Protein AF-0000000069890504 (afdb_homodimer)

Radius of gyration: 20.83 Å; Cα contacts (8 Å, |Δi|>4): 484; chains: 2; bounding box: 92×50×52 Å

Structure (mmCIF, N/CA/C/O backbone):
data_AF-0000000069890504-model_v1
#
loop_
_entity.id
_entity.type
_entity.pdbx_description
1 polymer 'Lymphocyte antigen 6 complex locus protein G5c'
#
loop_
_atom_site.group_PDB
_atom_site.id
_atom_site.type_symbol
_atom_site.label_atom_id
_atom_site.label_alt_id
_atom_site.label_comp_id
_atom_site.label_asym_id
_atom_site.label_entity_id
_atom_site.label_seq_id
_atom_site.pdbx_PDB_ins_code
_atom_site.Cartn_x
_atom_site.Cartn_y
_atom_site.Cartn_z
_atom_site.occupancy
_atom_site.B_iso_or_equiv
_atom_site.auth_seq_id
_atom_site.auth_comp_id
_atom_site.auth_asym_id
_atom_site.auth_atom_id
_atom_site.pdbx_PDB_model_num
ATOM 1 N N . MET A 1 1 ? 46.938 -0.93 31.062 1 27.77 1 MET A N 1
ATOM 2 C CA . MET A 1 1 ? 45.906 0.104 31.109 1 27.77 1 MET A CA 1
ATOM 3 C C . MET A 1 1 ? 44.781 -0.202 30.125 1 27.77 1 MET A C 1
ATOM 5 O O . MET A 1 1 ? 45 -0.246 28.922 1 27.77 1 MET A O 1
ATOM 9 N N . SER A 1 2 ? 43.875 -1.103 30.5 1 35.22 2 SER A N 1
ATOM 10 C CA . SER A 1 2 ? 42.75 -1.753 29.812 1 35.22 2 SER A CA 1
ATOM 11 C C . SER A 1 2 ? 41.656 -0.752 29.469 1 35.22 2 SER A C 1
ATOM 13 O O . SER A 1 2 ? 41.094 -0.098 30.359 1 35.22 2 SER A O 1
ATOM 15 N N . PHE A 1 3 ? 41.781 -0.082 28.344 1 33.03 3 PHE A N 1
ATOM 16 C CA . PHE A 1 3 ? 40.812 0.935 27.922 1 33.03 3 PHE A CA 1
ATOM 17 C C . PHE A 1 3 ? 39.406 0.354 27.828 1 33.03 3 PHE A C 1
ATOM 19 O O . PHE A 1 3 ? 39.188 -0.651 27.156 1 33.03 3 PHE A O 1
ATOM 26 N N . ALA A 1 4 ? 38.625 0.435 28.875 1 32.59 4 ALA A N 1
ATOM 27 C CA . ALA A 1 4 ? 37.219 0.115 29.016 1 32.59 4 ALA A CA 1
ATOM 28 C C . ALA A 1 4 ? 36.375 0.795 27.922 1 32.59 4 ALA A C 1
ATOM 30 O O . ALA A 1 4 ? 36.344 2.025 27.844 1 32.59 4 ALA A O 1
ATOM 31 N N . PHE A 1 5 ? 36.531 0.311 26.719 1 31.73 5 PHE A N 1
ATOM 32 C CA . PHE A 1 5 ? 35.656 0.782 25.656 1 31.73 5 PHE A CA 1
ATOM 33 C C . PHE A 1 5 ? 34.188 0.778 26.125 1 31.73 5 PHE A C 1
ATOM 35 O O . PHE A 1 5 ? 33.625 -0.28 26.438 1 31.73 5 PHE A O 1
ATOM 42 N N . GLY A 1 6 ? 33.844 1.749 26.938 1 30.94 6 GLY A N 1
ATOM 43 C CA . GLY A 1 6 ? 32.469 1.897 27.391 1 30.94 6 GLY A CA 1
ATOM 44 C C . GLY A 1 6 ? 31.453 1.809 26.25 1 30.94 6 GLY A C 1
ATOM 45 O O . GLY A 1 6 ? 31.656 2.371 25.172 1 30.94 6 GLY A O 1
ATOM 46 N N . GLN A 1 7 ? 30.828 0.646 26.156 1 37.22 7 GLN A N 1
ATOM 47 C CA . GLN A 1 7 ? 29.672 0.381 25.297 1 37.22 7 GLN A CA 1
ATOM 48 C C . GLN A 1 7 ? 28.641 1.505 25.391 1 37.22 7 GLN A C 1
ATOM 50 O O . GLN A 1 7 ? 28.109 1.771 26.469 1 37.22 7 GLN A O 1
ATOM 55 N N . LEU A 1 8 ? 28.938 2.627 24.734 1 32.56 8 LEU A N 1
ATOM 56 C CA . LEU A 1 8 ? 27.906 3.641 24.609 1 32.56 8 LEU A CA 1
ATOM 57 C C . LEU A 1 8 ? 26.562 3.006 24.25 1 32.56 8 LEU A C 1
ATOM 59 O O . LEU A 1 8 ? 26.438 2.346 23.219 1 32.56 8 LEU A O 1
ATOM 63 N N . ASN A 1 9 ? 25.906 2.447 25.234 1 36.22 9 ASN A N 1
ATOM 64 C CA . ASN A 1 9 ? 24.5 2.072 25.141 1 36.22 9 ASN A CA 1
ATOM 65 C C . ASN A 1 9 ? 23.672 3.176 24.484 1 36.22 9 ASN A C 1
ATOM 67 O O . ASN A 1 9 ? 23.484 4.242 25.078 1 36.22 9 ASN A O 1
ATOM 71 N N . LEU A 1 10 ? 23.938 3.545 23.281 1 33.41 10 LEU A N 1
ATOM 72 C CA . LEU A 1 10 ? 22.969 4.395 22.594 1 33.41 10 LEU A CA 1
ATOM 73 C C . LEU A 1 10 ? 21.547 4.012 22.969 1 33.41 10 LEU A C 1
ATOM 75 O O . LEU A 1 10 ? 21.047 2.971 22.531 1 33.41 10 LEU A O 1
ATOM 79 N N . ASN A 1 11 ? 21.234 4.102 24.234 1 35.25 11 ASN A N 1
ATOM 80 C CA . ASN A 1 11 ? 19.844 4.121 24.656 1 35.25 11 ASN A CA 1
ATOM 81 C C . ASN A 1 11 ? 18.969 4.863 23.656 1 35.25 11 ASN A C 1
ATOM 83 O O . ASN A 1 11 ? 19.188 6.051 23.391 1 35.25 11 ASN A O 1
ATOM 87 N N . GLU A 1 12 ? 18.656 4.336 22.562 1 41.5 12 GLU A N 1
ATOM 88 C CA . GLU A 1 12 ? 17.594 4.863 21.703 1 41.5 12 GLU A CA 1
ATOM 89 C C . GLU A 1 12 ? 16.484 5.48 22.547 1 41.5 12 GLU A C 1
ATOM 91 O O . GLU A 1 12 ? 15.648 4.762 23.094 1 41.5 12 GLU A O 1
ATOM 96 N N . GLN A 1 13 ? 16.75 6.328 23.438 1 38.97 13 GLN A N 1
ATOM 97 C CA . GLN A 1 13 ? 15.695 7.133 24.062 1 38.97 13 GLN A CA 1
ATOM 98 C C . GLN A 1 13 ? 14.57 7.414 23.062 1 38.97 13 GLN A C 1
ATOM 100 O O . GLN A 1 13 ? 14.812 7.879 21.953 1 38.97 13 GLN A O 1
ATOM 105 N N . GLU A 1 14 ? 13.445 6.629 23.156 1 42.34 14 GLU A N 1
ATOM 106 C CA . GLU A 1 14 ? 12.234 6.977 22.422 1 42.34 14 GLU A CA 1
ATOM 107 C C . GLU A 1 14 ? 11.977 8.477 22.453 1 42.34 14 GLU A C 1
ATOM 109 O O . GLU A 1 14 ? 12.148 9.125 23.484 1 42.34 14 GLU A O 1
ATOM 114 N N . PRO A 1 15 ? 12.227 9.281 21.484 1 44.09 15 PRO A N 1
ATOM 115 C CA . PRO A 1 15 ? 11.891 10.703 21.625 1 44.09 15 PRO A CA 1
ATOM 116 C C . PRO A 1 15 ? 10.703 10.945 22.547 1 44.09 15 PRO A C 1
ATOM 118 O O . PRO A 1 15 ? 9.867 10.055 22.734 1 44.09 15 PRO A O 1
ATOM 121 N N . PRO A 1 16 ? 10.711 11.875 23.422 1 42.62 16 PRO A N 1
ATOM 122 C CA . PRO A 1 16 ? 9.562 12.227 24.266 1 42.62 16 PRO A CA 1
ATOM 123 C C . PRO A 1 16 ? 8.227 12.102 23.531 1 42.62 16 PRO A C 1
ATOM 125 O O . PRO A 1 16 ? 8.133 12.477 22.359 1 42.62 16 PRO A O 1
ATOM 128 N N . TYR A 1 17 ? 7.383 11.133 23.828 1 45.22 17 TYR A N 1
ATOM 129 C CA . TYR A 1 17 ? 5.984 11.039 23.422 1 45.22 17 TYR A CA 1
ATOM 130 C C . TYR A 1 17 ? 5.312 12.406 23.453 1 45.22 17 TYR A C 1
ATOM 132 O O . TYR A 1 17 ? 5.168 13.008 24.516 1 45.22 17 TYR A O 1
ATOM 140 N N . LEU A 1 18 ? 5.508 13.391 22.656 1 47.06 18 LEU A N 1
ATOM 141 C CA . LEU A 1 18 ? 4.688 14.594 22.641 1 47.06 18 LEU A CA 1
ATOM 142 C C . LEU A 1 18 ? 3.236 14.273 22.969 1 47.06 18 LEU A C 1
ATOM 144 O O . LEU A 1 18 ? 2.689 13.281 22.484 1 47.06 18 LEU A O 1
ATOM 148 N N . PRO A 1 19 ? 2.646 14.734 24 1 49.91 19 PRO A N 1
ATOM 149 C CA . PRO A 1 19 ? 1.25 14.602 24.422 1 49.91 19 PRO A CA 1
ATOM 150 C C . PRO A 1 19 ? 0.29 14.453 23.234 1 49.91 19 PRO A C 1
ATOM 152 O O . PRO A 1 19 ? -0.768 13.836 23.375 1 49.91 19 PRO A O 1
ATOM 155 N N . GLN A 1 20 ? 0.491 15.148 22.219 1 50.94 20 GLN A N 1
ATOM 156 C CA . GLN A 1 20 ? -0.431 15.18 21.078 1 50.94 20 GLN A CA 1
ATOM 157 C C . GLN A 1 20 ? -0.521 13.812 20.406 1 50.94 20 GLN A C 1
ATOM 159 O O . GLN A 1 20 ? -1.303 13.625 19.469 1 50.94 20 GLN A O 1
ATOM 164 N N . LEU A 1 21 ? 0.416 12.953 20.672 1 56.28 21 LEU A N 1
ATOM 165 C CA . LEU A 1 21 ? 0.443 11.609 20.125 1 56.28 21 LEU A CA 1
ATOM 166 C C . LEU A 1 21 ? -0.744 10.789 20.625 1 56.28 21 LEU A C 1
ATOM 168 O O . LEU A 1 21 ? -1.173 9.844 19.953 1 56.28 21 LEU A O 1
ATOM 172 N N . ASN A 1 22 ? -1.271 11.336 21.734 1 60.31 22 ASN A N 1
ATOM 173 C CA . ASN A 1 22 ? -2.402 10.609 22.297 1 60.31 22 ASN A CA 1
ATOM 174 C C . ASN A 1 22 ? -3.678 10.844 21.5 1 60.31 22 ASN A C 1
ATOM 176 O O . ASN A 1 22 ? -4.656 10.109 21.641 1 60.31 22 ASN A O 1
ATOM 180 N N . LYS A 1 23 ? -3.564 11.711 20.578 1 80 23 LYS A N 1
ATOM 181 C CA . LYS A 1 23 ? -4.789 12.07 19.859 1 80 23 LYS A CA 1
ATOM 182 C C . LYS A 1 23 ? -4.945 11.242 18.594 1 80 23 LYS A C 1
ATOM 184 O O . LYS A 1 23 ? -6.035 11.18 18.016 1 80 23 LYS A O 1
ATOM 189 N N . TYR A 1 24 ? -3.91 10.367 18.312 1 91.62 24 TYR A N 1
ATOM 190 C CA . TYR A 1 24 ? -4.016 9.648 17.047 1 91.62 24 TYR A CA 1
ATOM 191 C C . TYR A 1 24 ? -3.668 8.18 17.219 1 91.62 24 TYR A C 1
ATOM 193 O O . TYR A 1 24 ? -2.896 7.82 18.109 1 91.62 24 TYR A O 1
ATOM 201 N N . LEU A 1 25 ? -4.41 7.406 16.484 1 94.88 25 LEU A N 1
ATOM 202 C CA . LEU A 1 25 ? -3.986 6.02 16.312 1 94.88 25 LEU A CA 1
ATOM 203 C C . LEU A 1 25 ? -2.715 5.934 15.484 1 94.88 25 LEU A C 1
ATOM 205 O O . LEU A 1 25 ? -2.617 6.566 14.43 1 94.88 25 LEU A O 1
ATOM 209 N N . ARG A 1 26 ? -1.699 5.215 15.953 1 96 26 ARG A N 1
ATOM 210 C CA . ARG A 1 26 ? -0.459 4.988 15.219 1 96 26 ARG A CA 1
ATOM 211 C C . ARG A 1 26 ? -0.391 3.561 14.688 1 96 26 ARG A C 1
ATOM 213 O O . ARG A 1 26 ? -0.599 2.602 15.438 1 96 26 ARG A O 1
ATOM 220 N N . CYS A 1 27 ? -0.054 3.41 13.398 1 97.06 27 CYS A N 1
ATOM 221 C CA . CYS A 1 27 ? -0.014 2.09 12.781 1 97.06 27 CYS A CA 1
ATOM 222 C C . CYS A 1 27 ? 1.317 1.858 12.07 1 97.06 27 CYS A C 1
ATOM 224 O O . CYS A 1 27 ? 1.943 2.807 11.594 1 97.06 27 CYS A O 1
ATOM 226 N N . TYR A 1 28 ? 1.734 0.608 12.062 1 97.06 28 TYR A N 1
ATOM 227 C CA . TYR A 1 28 ? 2.834 0.151 11.219 1 97.06 28 TYR A CA 1
ATOM 228 C C . TYR A 1 28 ? 2.475 0.268 9.742 1 97.06 28 TYR A C 1
ATOM 230 O O . TYR A 1 28 ? 1.403 -0.173 9.32 1 97.06 28 TYR A O 1
ATOM 238 N N . ARG A 1 29 ? 3.34 0.906 8.953 1 97 29 ARG A N 1
ATOM 239 C CA . ARG A 1 29 ? 3.104 1.041 7.52 1 97 29 ARG A CA 1
ATOM 240 C C . ARG A 1 29 ? 4.234 0.41 6.719 1 97 29 ARG A C 1
ATOM 242 O O . ARG A 1 29 ? 5.41 0.621 7.023 1 97 29 ARG A O 1
ATOM 249 N N . CYS A 1 30 ? 3.848 -0.331 5.652 1 96.88 30 CYS A N 1
ATOM 250 C CA . CYS A 1 30 ? 4.777 -0.978 4.734 1 96.88 30 CYS A CA 1
ATOM 251 C C . CYS A 1 30 ? 4.102 -1.298 3.406 1 96.88 30 CYS A C 1
ATOM 253 O O . CYS A 1 30 ? 3.066 -1.967 3.377 1 96.88 30 CYS A O 1
ATOM 255 N N . LEU A 1 31 ? 4.715 -0.862 2.309 1 95.25 31 LEU A N 1
ATOM 256 C CA . LEU A 1 31 ? 4.094 -1.035 1 1 95.25 31 LEU A CA 1
ATOM 257 C C . LEU A 1 31 ? 4.355 -2.436 0.455 1 95.25 31 LEU A C 1
ATOM 259 O O . LEU A 1 31 ? 3.57 -2.951 -0.345 1 95.25 31 LEU A O 1
ATOM 263 N N . LEU A 1 32 ? 5.465 -3 0.87 1 93.69 32 LEU A N 1
ATOM 264 C CA . LEU A 1 32 ? 5.836 -4.344 0.435 1 93.69 32 LEU A CA 1
ATOM 265 C C . LEU A 1 32 ? 6.578 -5.086 1.54 1 93.69 32 LEU A C 1
ATOM 267 O O . LEU A 1 32 ? 7.738 -4.789 1.822 1 93.69 32 LEU A O 1
ATOM 271 N N . GLU A 1 33 ? 5.883 -6.094 2.062 1 93.69 33 GLU A N 1
ATOM 272 C CA . GLU A 1 33 ? 6.449 -6.898 3.141 1 93.69 33 GLU A CA 1
ATOM 273 C C . GLU A 1 33 ? 6.359 -8.391 2.82 1 93.69 33 GLU A C 1
ATOM 275 O O . GLU A 1 33 ? 5.352 -8.852 2.289 1 93.69 33 GLU A O 1
ATOM 280 N N . THR A 1 34 ? 7.391 -9.055 3.074 1 90.06 34 THR A N 1
ATOM 281 C CA . THR A 1 34 ? 7.34 -10.516 3.045 1 90.06 34 THR A CA 1
ATOM 282 C C . THR A 1 34 ? 7.684 -11.094 4.414 1 90.06 34 THR A C 1
ATOM 284 O O . THR A 1 34 ? 8.352 -10.438 5.223 1 90.06 34 THR A O 1
ATOM 287 N N . LYS A 1 35 ? 7.242 -12.312 4.637 1 84.56 35 LYS A N 1
ATOM 288 C CA . LYS A 1 35 ? 7.539 -12.961 5.906 1 84.56 35 LYS A CA 1
ATOM 289 C C . LYS A 1 35 ? 9.039 -13.203 6.062 1 84.56 35 LYS A C 1
ATOM 291 O O . LYS A 1 35 ? 9.586 -13.07 7.16 1 84.56 35 LYS A O 1
ATOM 296 N N . GLU A 1 36 ? 9.695 -13.484 5.008 1 83.5 36 GLU A N 1
ATOM 297 C CA . GLU A 1 36 ? 11.094 -13.906 5.012 1 83.5 36 GLU A CA 1
ATOM 298 C C . GLU A 1 36 ? 12.023 -12.711 5.191 1 83.5 36 GLU A C 1
ATOM 300 O O . GLU A 1 36 ? 13.023 -12.797 5.91 1 83.5 36 GLU A O 1
ATOM 305 N N . LEU A 1 37 ? 11.727 -11.594 4.617 1 87.69 37 LEU A N 1
ATOM 306 C CA . LEU A 1 37 ? 12.695 -10.508 4.539 1 87.69 37 LEU A CA 1
ATOM 307 C C . LEU A 1 37 ? 12.18 -9.266 5.262 1 87.69 37 LEU A C 1
ATOM 309 O O . LEU A 1 37 ? 12.906 -8.289 5.422 1 87.69 37 LEU A O 1
ATOM 313 N N . GLY A 1 38 ? 11.008 -9.344 5.688 1 91.06 38 GLY A N 1
ATOM 314 C CA . GLY A 1 38 ? 10.438 -8.172 6.332 1 91.06 38 GLY A CA 1
ATOM 315 C C . GLY A 1 38 ? 10 -7.105 5.348 1 91.06 38 GLY A C 1
ATOM 316 O O . GLY A 1 38 ? 9.578 -7.414 4.23 1 91.06 38 GLY A O 1
ATOM 317 N N . CYS A 1 39 ? 10.023 -5.867 5.801 1 93.12 39 CYS A N 1
ATOM 318 C CA . CYS A 1 39 ? 9.57 -4.766 4.953 1 93.12 39 CYS A CA 1
ATOM 319 C C . CYS A 1 39 ? 10.641 -4.375 3.945 1 93.12 39 CYS A C 1
ATOM 321 O O . CYS A 1 39 ? 11.719 -3.906 4.324 1 93.12 39 CYS A O 1
ATOM 323 N N . LEU A 1 40 ? 10.328 -4.484 2.713 1 90.62 40 LEU A N 1
ATOM 324 C CA . LEU A 1 40 ? 11.289 -4.238 1.644 1 90.62 40 LEU A CA 1
ATOM 325 C C . LEU A 1 40 ? 11.133 -2.83 1.083 1 90.62 40 LEU A C 1
ATOM 327 O O . LEU A 1 40 ? 12.109 -2.211 0.667 1 90.62 40 LEU A O 1
ATOM 331 N N . LEU A 1 41 ? 9.867 -2.367 1.049 1 91.25 41 LEU A N 1
ATOM 332 C CA . LEU A 1 41 ? 9.609 -1.046 0.486 1 91.25 41 LEU A CA 1
ATOM 333 C C . LEU A 1 41 ? 8.594 -0.283 1.33 1 91.25 41 LEU A C 1
ATOM 335 O O . LEU A 1 41 ? 7.613 -0.863 1.807 1 91.25 41 LEU A O 1
ATOM 339 N N . GLY A 1 42 ? 8.867 1.056 1.461 1 92.25 42 GLY A N 1
ATOM 340 C CA . GLY A 1 42 ? 7.863 1.956 2.006 1 92.25 42 GLY A CA 1
ATOM 341 C C . GLY A 1 42 ? 7.676 1.804 3.504 1 92.25 42 GLY A C 1
ATOM 342 O O . GLY A 1 42 ? 6.547 1.847 4 1 92.25 42 GLY A O 1
ATOM 343 N N . SER A 1 43 ? 8.664 1.499 4.164 1 92.81 43 SER A N 1
ATOM 344 C CA . SER A 1 43 ? 8.609 1.443 5.621 1 92.81 43 SER A CA 1
ATOM 345 C C . SER A 1 43 ? 8.336 2.822 6.215 1 92.81 43 SER A C 1
ATOM 347 O O . SER A 1 43 ? 9.031 3.789 5.891 1 92.81 43 SER A O 1
ATOM 349 N N . ASP A 1 44 ? 7.258 2.838 7.137 1 93.75 44 ASP A N 1
ATOM 350 C CA . ASP A 1 44 ? 6.883 4.102 7.758 1 93.75 44 ASP A CA 1
ATOM 351 C C . ASP A 1 44 ? 5.891 3.881 8.898 1 93.75 44 ASP A C 1
ATOM 353 O O . ASP A 1 44 ? 5.621 2.74 9.281 1 93.75 44 ASP A O 1
ATOM 357 N N . ILE A 1 45 ? 5.516 4.945 9.484 1 94.88 45 ILE A N 1
ATOM 358 C CA . ILE A 1 45 ? 4.395 4.98 10.414 1 94.88 45 ILE A CA 1
ATOM 359 C C . ILE A 1 45 ? 3.283 5.867 9.852 1 94.88 45 ILE A C 1
ATOM 361 O O . ILE A 1 45 ? 3.559 6.906 9.242 1 94.88 45 ILE A O 1
ATOM 365 N N . CYS A 1 46 ? 2.15 5.395 9.977 1 94.88 46 CYS A N 1
ATOM 366 C CA . CYS A 1 46 ? 1.051 6.277 9.602 1 94.88 46 CYS A CA 1
ATOM 367 C C . CYS A 1 46 ? 0.202 6.637 10.82 1 94.88 46 CYS A C 1
ATOM 369 O O . CYS A 1 46 ? 0.135 5.871 11.781 1 94.88 46 CYS A O 1
ATOM 371 N N . LEU A 1 47 ? -0.379 7.797 10.766 1 93.94 47 LEU A N 1
ATOM 372 C CA . LEU A 1 47 ? -1.234 8.312 11.828 1 93.94 47 LEU A CA 1
ATOM 373 C C . LEU A 1 47 ? -2.67 8.469 11.344 1 93.94 47 LEU A C 1
ATOM 375 O O . LEU A 1 47 ? -2.904 8.938 10.227 1 93.94 47 LEU A O 1
ATOM 379 N N . ALA A 1 48 ? -3.6 8.047 12.172 1 92.69 48 ALA A N 1
ATOM 380 C CA . ALA A 1 48 ? -5.012 8.195 11.836 1 92.69 48 ALA A CA 1
ATOM 381 C C . ALA A 1 48 ? -5.812 8.656 13.055 1 92.69 48 ALA A C 1
ATOM 383 O O . ALA A 1 48 ? -5.453 8.359 14.195 1 92.69 48 ALA A O 1
ATOM 384 N N . PRO A 1 49 ? -6.867 9.414 12.789 1 91.38 49 PRO A N 1
ATOM 385 C CA . PRO A 1 49 ? -7.68 9.875 13.914 1 91.38 49 PRO A CA 1
ATOM 386 C C . PRO A 1 49 ? -8.289 8.719 14.711 1 91.38 49 PRO A C 1
ATOM 388 O O . PRO A 1 49 ? -8.281 7.574 14.25 1 91.38 49 PRO A O 1
ATOM 391 N N . HIS A 1 50 ? -8.852 9.164 15.898 1 88.19 50 HIS A N 1
ATOM 392 C CA . HIS A 1 50 ? -9.523 8.164 16.719 1 88.19 50 HIS A CA 1
ATOM 393 C C . HIS A 1 50 ? -10.672 7.508 15.969 1 88.19 50 HIS A C 1
ATOM 395 O O . HIS A 1 50 ? -11.398 8.18 15.227 1 88.19 50 HIS A O 1
ATOM 401 N N . GLY A 1 51 ? -10.898 6.227 16.234 1 90.94 51 GLY A N 1
ATOM 402 C CA . GLY A 1 51 ? -11.938 5.492 15.539 1 90.94 51 GLY A CA 1
ATOM 403 C C . GLY A 1 51 ? -11.43 4.801 14.281 1 90.94 51 GLY A C 1
ATOM 404 O O . GLY A 1 51 ? -12.141 3.979 13.695 1 90.94 51 GLY A O 1
ATOM 405 N N . SER A 1 52 ? -10.195 5.094 13.914 1 94.69 52 SER A N 1
ATOM 406 C CA . SER A 1 52 ? -9.57 4.453 12.766 1 94.69 52 SER A CA 1
ATOM 407 C C . SER A 1 52 ? -9.031 3.072 13.125 1 94.69 52 SER A C 1
ATOM 409 O O . SER A 1 52 ? -9.273 2.576 14.227 1 94.69 52 SER A O 1
ATOM 411 N N . SER A 1 53 ? -8.414 2.465 12.156 1 94.69 53 SER A N 1
ATOM 412 C CA . SER A 1 53 ? -7.859 1.134 12.375 1 94.69 53 SER A CA 1
ATOM 413 C C . SER A 1 53 ? -6.535 0.959 11.633 1 94.69 53 SER A C 1
ATOM 415 O O . SER A 1 53 ? -6.223 1.73 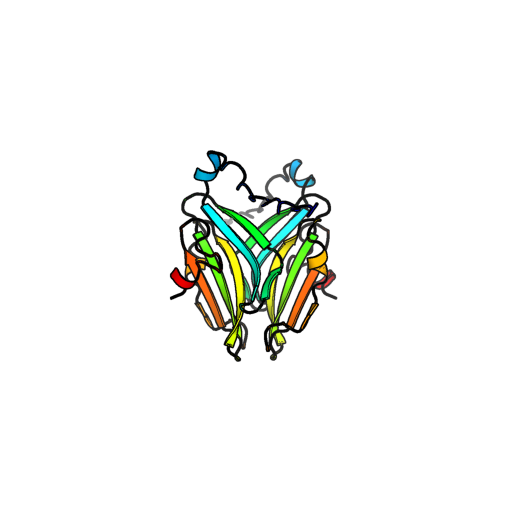10.727 1 94.69 53 SER A O 1
ATOM 417 N N . CYS A 1 54 ? -5.785 0.009 12.141 1 96.12 54 CYS A N 1
ATOM 418 C CA . CYS A 1 54 ? -4.629 -0.489 11.406 1 96.12 54 CYS A CA 1
ATOM 419 C C . CYS A 1 54 ? -5 -1.708 10.57 1 96.12 54 CYS A C 1
ATOM 421 O O . CYS A 1 54 ? -5.684 -2.613 11.047 1 96.12 54 CYS A O 1
ATOM 423 N N . MET A 1 55 ? -4.531 -1.694 9.32 1 95.38 55 MET A N 1
ATOM 424 C CA . MET A 1 55 ? -4.914 -2.777 8.414 1 95.38 55 MET A CA 1
ATOM 425 C C . MET A 1 55 ? -3.682 -3.475 7.848 1 95.38 55 MET A C 1
ATOM 427 O O . MET A 1 55 ? -2.672 -2.828 7.566 1 95.38 55 MET A O 1
ATOM 431 N N . THR A 1 56 ? -3.779 -4.762 7.703 1 95.31 56 THR A N 1
ATOM 432 C CA . THR A 1 56 ? -2.826 -5.535 6.914 1 95.31 56 THR A CA 1
ATOM 433 C C . THR A 1 56 ? -3.535 -6.289 5.793 1 95.31 56 THR A C 1
ATOM 435 O O . THR A 1 56 ? -4.523 -6.988 6.039 1 95.31 56 THR A O 1
ATOM 438 N N . LEU A 1 57 ? -3.104 -6.047 4.629 1 93.75 57 LEU A N 1
ATOM 439 C CA . LEU A 1 57 ? -3.586 -6.781 3.461 1 93.75 57 LEU A CA 1
ATOM 440 C C . LEU A 1 57 ? -2.662 -7.945 3.131 1 93.75 57 LEU A C 1
ATOM 442 O O . LEU A 1 57 ? -1.449 -7.766 3.002 1 93.75 57 LEU A O 1
ATOM 446 N N . PHE A 1 58 ? -3.266 -9.109 2.988 1 91.69 58 PHE A N 1
ATOM 447 C CA . PHE A 1 58 ? -2.525 -10.312 2.631 1 91.69 58 PHE A CA 1
ATOM 448 C C . PHE A 1 58 ? -2.791 -10.703 1.183 1 91.69 58 PHE A C 1
ATOM 450 O O . PHE A 1 58 ? -3.945 -10.797 0.761 1 91.69 58 PHE A O 1
ATOM 457 N N . ILE A 1 59 ? -1.709 -10.867 0.511 1 89.94 59 ILE A N 1
ATOM 458 C CA . ILE A 1 59 ? -1.778 -11.336 -0.869 1 89.94 59 ILE A CA 1
ATOM 459 C C . ILE A 1 59 ? -1.019 -12.648 -1.006 1 89.94 59 ILE A C 1
ATOM 461 O O . ILE A 1 59 ? 0.199 -12.695 -0.817 1 89.94 59 ILE A O 1
ATOM 465 N N . LYS A 1 60 ? -1.757 -13.664 -1.423 1 86.56 60 LYS A N 1
ATOM 466 C CA . LYS A 1 60 ? -1.158 -14.992 -1.528 1 86.56 60 LYS A CA 1
ATOM 467 C C . LYS A 1 60 ? -1.307 -15.555 -2.939 1 86.56 60 LYS A C 1
ATOM 469 O O . LYS A 1 60 ? -2.279 -15.25 -3.635 1 86.56 60 LYS A O 1
ATOM 474 N N . ASN A 1 61 ? -0.281 -16.297 -3.287 1 83.12 61 ASN A N 1
ATOM 475 C CA . ASN A 1 61 ? -0.444 -17 -4.551 1 83.12 61 ASN A CA 1
ATOM 476 C C . ASN A 1 61 ? -0.735 -18.484 -4.328 1 83.12 61 ASN A C 1
ATOM 478 O O . ASN A 1 61 ? -0.944 -18.922 -3.195 1 83.12 61 ASN A O 1
ATOM 482 N N . ASN A 1 62 ? -0.818 -19.172 -5.473 1 78.81 62 ASN A N 1
ATOM 483 C CA . ASN A 1 62 ? -1.219 -20.562 -5.422 1 78.81 62 ASN A CA 1
ATOM 484 C C . ASN A 1 62 ? -0.198 -21.422 -4.672 1 78.81 62 ASN A C 1
ATOM 486 O O . ASN A 1 62 ? -0.525 -22.5 -4.18 1 78.81 62 ASN A O 1
ATOM 490 N N . SER A 1 63 ? 1.01 -20.969 -4.516 1 76.44 63 SER A N 1
ATOM 491 C CA . SER A 1 63 ? 2.037 -21.719 -3.805 1 76.44 63 SER A CA 1
ATOM 492 C C . SER A 1 63 ? 1.969 -21.469 -2.303 1 76.44 63 SER A C 1
ATOM 494 O O . SER A 1 63 ? 2.656 -22.125 -1.523 1 76.44 63 SER A O 1
ATOM 496 N N . GLY A 1 64 ? 1.145 -20.516 -1.934 1 75.81 64 GLY A N 1
ATOM 497 C CA . GLY A 1 64 ? 1.046 -20.188 -0.522 1 75.81 64 GLY A CA 1
ATOM 498 C C . GLY A 1 64 ? 1.979 -19.062 -0.109 1 75.81 64 GLY A C 1
ATOM 499 O O . GLY A 1 64 ? 1.957 -18.609 1.042 1 75.81 64 GLY A O 1
ATOM 500 N N . SER A 1 65 ? 2.875 -18.719 -1.048 1 76.88 65 SER A N 1
ATOM 501 C CA . SER A 1 65 ? 3.73 -17.578 -0.76 1 76.88 65 SER A CA 1
ATOM 502 C C . SER A 1 65 ? 2.91 -16.312 -0.591 1 76.88 65 SER A C 1
ATOM 504 O O . SER A 1 65 ? 1.917 -16.109 -1.292 1 76.88 65 SER A O 1
ATOM 506 N N . ASP A 1 66 ? 3.385 -15.43 0.446 1 85.44 66 ASP A N 1
ATOM 507 C CA . ASP A 1 66 ? 2.494 -14.297 0.694 1 85.44 66 ASP A CA 1
ATOM 508 C C . ASP A 1 66 ? 3.275 -12.984 0.761 1 85.44 66 ASP A C 1
ATOM 510 O O . ASP A 1 66 ? 4.461 -12.984 1.096 1 85.44 66 ASP A O 1
ATOM 514 N N . ILE A 1 67 ? 2.695 -11.969 0.222 1 90.75 67 ILE A N 1
ATOM 515 C CA . ILE A 1 67 ? 3.086 -10.562 0.316 1 90.75 67 ILE A CA 1
ATOM 516 C C . ILE A 1 67 ? 2.074 -9.805 1.17 1 90.75 67 ILE A C 1
ATOM 518 O O . ILE A 1 67 ? 0.878 -10.102 1.142 1 90.75 67 ILE A O 1
ATOM 522 N N . MET A 1 68 ? 2.617 -8.883 1.941 1 93.56 68 MET A N 1
ATOM 523 C CA . MET A 1 68 ? 1.718 -8.102 2.789 1 93.56 68 MET A CA 1
ATOM 524 C C . MET A 1 68 ? 1.885 -6.609 2.531 1 93.56 68 MET A C 1
ATOM 526 O O . MET A 1 68 ? 2.984 -6.148 2.221 1 93.56 68 MET A O 1
ATOM 530 N N . VAL A 1 69 ? 0.821 -5.906 2.688 1 95.38 69 VAL A N 1
ATOM 531 C CA . VAL A 1 69 ? 0.782 -4.445 2.693 1 95.38 69 VAL A CA 1
ATOM 532 C C . VAL A 1 69 ? 0.135 -3.951 3.986 1 95.38 69 VAL A C 1
ATOM 534 O O . VAL A 1 69 ? -0.952 -4.402 4.355 1 95.38 69 VAL A O 1
ATOM 537 N N . SER A 1 70 ? 0.775 -3.049 4.672 1 96.81 70 SER A N 1
ATOM 538 C CA . SER A 1 70 ? 0.242 -2.529 5.926 1 96.81 70 SER A CA 1
ATOM 539 C C . SER A 1 70 ? 0.001 -1.026 5.844 1 96.81 70 SER A C 1
ATOM 541 O O . SER A 1 70 ? 0.798 -0.295 5.254 1 96.81 70 SER A O 1
ATOM 543 N N . ASP A 1 71 ? -1.146 -0.622 6.48 1 96.75 71 ASP A N 1
ATOM 544 C CA . ASP A 1 71 ? -1.524 0.786 6.41 1 96.75 71 ASP A CA 1
ATOM 545 C C . ASP A 1 71 ? -2.559 1.132 7.48 1 96.75 71 ASP A C 1
ATOM 547 O O . ASP A 1 71 ? -2.975 0.264 8.25 1 96.75 71 ASP A O 1
ATOM 551 N N . CYS A 1 72 ? -2.842 2.467 7.488 1 96.25 72 CYS A N 1
ATOM 552 C CA . CYS A 1 72 ? -3.953 2.971 8.289 1 96.25 72 CYS A CA 1
ATOM 553 C C . CYS A 1 72 ? -5.23 3.047 7.461 1 96.25 72 CYS A C 1
ATOM 555 O O . CYS A 1 72 ? -5.184 3.301 6.258 1 96.25 72 CYS A O 1
ATOM 557 N N . ARG A 1 73 ? -6.293 2.781 8.156 1 94.75 73 ARG A N 1
ATOM 558 C CA . ARG A 1 73 ? -7.59 2.969 7.504 1 94.75 73 ARG A CA 1
ATOM 559 C C . ARG A 1 73 ? -8.484 3.887 8.328 1 94.75 73 ARG A C 1
ATOM 561 O O . ARG A 1 73 ? -8.719 3.639 9.516 1 94.75 73 ARG A O 1
ATOM 568 N N . PRO A 1 74 ? -8.953 4.984 7.715 1 92.44 74 PRO A N 1
ATOM 569 C CA . PRO A 1 74 ? -9.898 5.832 8.445 1 92.44 74 PRO A CA 1
ATOM 570 C C . PRO A 1 74 ? -11.227 5.129 8.719 1 92.44 74 PRO A C 1
ATOM 572 O O . PRO A 1 74 ? -11.539 4.117 8.086 1 92.44 74 PRO A O 1
ATOM 575 N N . LYS A 1 75 ? -11.969 5.727 9.633 1 90.31 75 LYS A N 1
ATOM 576 C CA . LYS A 1 75 ? -13.234 5.145 10.062 1 90.31 75 LYS A CA 1
ATOM 577 C C . LYS A 1 75 ? -14.195 4.965 8.883 1 90.31 75 LYS A C 1
ATOM 579 O O . LYS A 1 75 ? -14.953 3.998 8.836 1 90.31 75 LYS A O 1
ATOM 584 N N . GLU A 1 76 ? -14.117 5.867 7.895 1 89.62 76 GLU A N 1
ATOM 585 C CA . GLU A 1 76 ? -15.031 5.867 6.75 1 89.62 76 GLU A CA 1
ATOM 586 C C . GLU A 1 76 ? -14.758 4.684 5.828 1 89.62 76 GLU A C 1
ATOM 588 O O . GLU A 1 76 ? -15.594 4.344 4.984 1 89.62 76 GLU A O 1
ATOM 593 N N . GLN A 1 77 ? -13.656 4.02 6.023 1 88.62 77 GLN A N 1
ATOM 594 C CA . GLN A 1 77 ? -13.289 2.922 5.137 1 88.62 77 GLN A CA 1
ATOM 595 C C . GLN A 1 77 ? -13.141 1.616 5.914 1 88.62 77 GLN A C 1
ATOM 597 O O . GLN A 1 77 ? -12.281 0.79 5.59 1 88.62 77 GLN A O 1
ATOM 602 N N . MET A 1 78 ? -13.898 1.403 6.953 1 86.56 78 MET A N 1
ATOM 603 C CA . MET A 1 78 ? -13.82 0.223 7.809 1 86.56 78 MET A CA 1
ATOM 604 C C . MET A 1 78 ? -14.25 -1.028 7.047 1 86.56 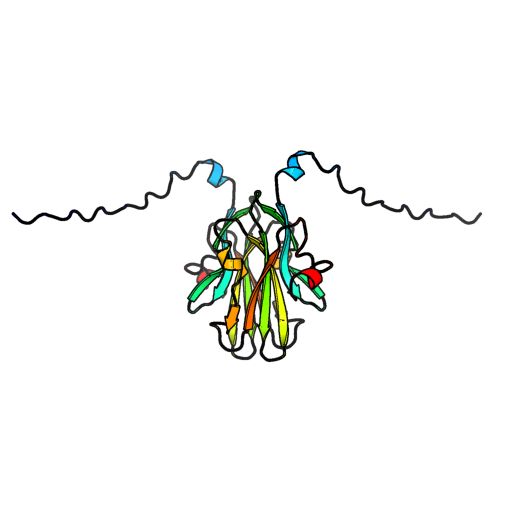78 MET A C 1
ATOM 606 O O . MET A 1 78 ? -13.93 -2.146 7.457 1 86.56 78 MET A O 1
ATOM 610 N N . SER A 1 79 ? -14.969 -0.808 5.973 1 84.62 79 SER A N 1
ATOM 611 C CA . SER A 1 79 ? -15.344 -1.963 5.16 1 84.62 79 SER A CA 1
ATOM 612 C C . SER A 1 79 ? -14.109 -2.701 4.645 1 84.62 79 SER A C 1
ATOM 614 O O . SER A 1 79 ? -14.18 -3.891 4.332 1 84.62 79 SER A O 1
ATOM 616 N N . ASP A 1 80 ? -12.977 -1.992 4.555 1 86 80 ASP A N 1
ATOM 617 C CA . ASP A 1 80 ? -11.727 -2.605 4.121 1 86 80 ASP A CA 1
ATOM 618 C C . ASP A 1 80 ? -11.273 -3.686 5.098 1 86 80 ASP A C 1
ATOM 620 O O . ASP A 1 80 ? -10.453 -4.539 4.754 1 86 80 ASP A O 1
ATOM 624 N N . CYS A 1 81 ? -11.805 -3.666 6.262 1 86.12 81 CYS A N 1
ATOM 625 C CA . CYS A 1 81 ? -11.273 -4.473 7.355 1 86.12 81 CYS A CA 1
ATOM 626 C C . CYS A 1 81 ? -11.703 -5.926 7.223 1 86.12 81 CYS A C 1
ATOM 628 O O . CYS A 1 81 ? -11.172 -6.801 7.906 1 86.12 81 CYS A O 1
ATOM 630 N N . SER A 1 82 ? -12.555 -6.262 6.473 1 82.06 82 SER A N 1
ATOM 631 C CA . SER A 1 82 ? -13.031 -7.629 6.301 1 82.06 82 SER A CA 1
ATOM 632 C C . SER A 1 82 ? -13.07 -8.016 4.828 1 82.06 82 SER A C 1
ATOM 634 O O . SER A 1 82 ? -13.961 -8.758 4.398 1 82.06 82 SER A O 1
ATOM 636 N N . TYR A 1 83 ? -12.188 -7.457 4.234 1 83.19 83 TYR A N 1
ATOM 637 C CA . TYR A 1 83 ? -12.125 -7.797 2.818 1 83.19 83 TYR A CA 1
ATOM 638 C C . TYR A 1 83 ? -11.523 -9.18 2.611 1 83.19 83 TYR A C 1
ATOM 640 O O . TYR A 1 83 ? -10.414 -9.461 3.078 1 83.19 83 TYR A O 1
ATOM 648 N N . THR A 1 84 ? -12.312 -10.102 2.162 1 75.75 84 THR A N 1
ATOM 649 C CA . THR A 1 84 ? -11.836 -11.422 1.764 1 75.75 84 THR A CA 1
ATOM 650 C C . THR A 1 84 ? -12.25 -11.734 0.327 1 75.75 84 THR A C 1
ATOM 652 O O . THR A 1 84 ? -13.422 -11.594 -0.034 1 75.75 84 THR A O 1
ATOM 655 N N . ARG A 1 85 ? -11.406 -11.664 -0.458 1 67.06 85 ARG A N 1
ATOM 656 C CA . ARG A 1 85 ? -11.852 -12.008 -1.805 1 67.06 85 ARG A CA 1
ATOM 657 C C . ARG A 1 85 ? -10.914 -13.023 -2.449 1 67.06 85 ARG A C 1
ATOM 659 O O . ARG A 1 85 ? -9.711 -13.031 -2.174 1 67.06 85 ARG A O 1
ATOM 666 N N . THR A 1 86 ? -11.617 -14.141 -2.863 1 60.88 86 THR A N 1
ATOM 667 C CA . THR A 1 86 ? -10.852 -14.844 -3.887 1 60.88 86 THR A CA 1
ATOM 668 C C . THR A 1 86 ? -10.445 -13.891 -5.008 1 60.88 86 THR A C 1
ATOM 670 O O . THR A 1 86 ? -11.211 -13.008 -5.391 1 60.88 86 THR A O 1
ATOM 673 N N . SER A 1 87 ? -9.141 -13.523 -5.211 1 58.25 87 SER A N 1
ATOM 674 C CA . SER A 1 87 ? -8.586 -12.461 -6.043 1 58.25 87 SER A CA 1
ATOM 675 C C . SER A 1 87 ? -9.352 -12.328 -7.355 1 58.25 87 SER A C 1
ATOM 677 O O . SER A 1 87 ? -9.531 -13.312 -8.078 1 58.25 87 SER A O 1
ATOM 679 N N . PRO A 1 88 ? -10.195 -11.25 -7.387 1 59.12 88 PRO A N 1
ATOM 680 C CA . PRO A 1 88 ? -10.711 -11.062 -8.742 1 59.12 88 PRO A CA 1
ATOM 681 C C . PRO A 1 88 ? -9.656 -11.312 -9.82 1 59.12 88 PRO A C 1
ATOM 683 O O . PRO A 1 88 ? -9.984 -11.438 -11 1 59.12 88 PRO A O 1
ATOM 686 N N . VAL A 1 89 ? -8.492 -11.359 -9.273 1 65.56 89 VAL A N 1
ATOM 687 C CA . VAL A 1 89 ? -7.387 -11.633 -10.188 1 65.56 89 VAL A CA 1
ATOM 688 C C . VAL A 1 89 ? -7.027 -13.117 -10.141 1 65.56 89 VAL A C 1
ATOM 690 O O . VAL A 1 89 ? -6.852 -13.68 -9.062 1 65.56 89 VAL A O 1
ATOM 693 N N . LEU A 1 90 ? -6.984 -13.695 -11.211 1 75.38 90 LEU A N 1
ATOM 694 C CA . LEU A 1 90 ? -6.707 -15.117 -11.32 1 75.38 90 LEU A CA 1
ATOM 695 C C . LEU A 1 90 ? -5.406 -15.477 -10.609 1 75.38 90 LEU A C 1
ATOM 697 O O . LEU A 1 90 ? -4.375 -14.836 -10.836 1 75.38 90 LEU A O 1
ATOM 701 N N . GLY A 1 91 ? -5.535 -16.391 -9.648 1 77.25 91 GLY A N 1
ATOM 702 C CA . GLY A 1 91 ? -4.352 -16.969 -9.031 1 77.25 91 GLY A CA 1
ATOM 703 C C . GLY A 1 91 ? -3.982 -16.312 -7.715 1 77.25 91 GLY A C 1
ATOM 704 O O . GLY A 1 91 ? -2.949 -16.625 -7.121 1 77.25 91 GLY A O 1
ATOM 705 N N . PHE A 1 92 ? -4.758 -15.258 -7.395 1 83 92 PHE A N 1
ATOM 706 C CA . PHE A 1 92 ? -4.453 -14.578 -6.141 1 83 92 PHE A CA 1
ATOM 707 C C . PHE A 1 92 ? -5.543 -14.828 -5.109 1 83 92 PHE A C 1
ATOM 709 O O . PHE A 1 92 ? -6.727 -14.898 -5.453 1 83 92 PHE A O 1
ATOM 716 N N . TRP A 1 93 ? -5.09 -15.039 -3.895 1 84.38 93 TRP A N 1
ATOM 717 C CA . TRP A 1 93 ? -5.953 -14.961 -2.721 1 84.38 93 TRP A CA 1
ATOM 718 C C . TRP A 1 93 ? -5.645 -13.719 -1.897 1 84.38 93 TRP A C 1
ATOM 720 O O . TRP A 1 93 ? -4.496 -13.5 -1.495 1 84.38 93 TRP A O 1
ATOM 730 N N . ILE A 1 94 ? -6.699 -12.883 -1.712 1 89.19 94 ILE A N 1
ATOM 731 C CA . ILE A 1 94 ? -6.469 -11.602 -1.049 1 89.19 94 ILE A CA 1
ATOM 732 C C . ILE A 1 94 ? -7.438 -11.445 0.121 1 89.19 94 ILE A C 1
ATOM 734 O O . ILE A 1 94 ? -8.648 -11.625 -0.038 1 89.19 94 ILE A O 1
ATOM 738 N N . PHE A 1 95 ? -6.914 -11.109 1.264 1 90.25 95 PHE A N 1
ATOM 739 C CA . PHE A 1 95 ? -7.793 -10.789 2.381 1 90.25 95 PHE A CA 1
ATOM 740 C C . PHE A 1 95 ? -7.152 -9.75 3.293 1 90.25 95 PHE A C 1
ATOM 742 O O . PHE A 1 95 ? -5.926 -9.625 3.334 1 90.25 95 PHE A O 1
ATOM 749 N N . SER A 1 96 ? -8.016 -8.977 3.945 1 93.06 96 SER A N 1
ATOM 750 C CA . SER A 1 96 ? -7.512 -7.934 4.836 1 93.06 96 SER A CA 1
ATOM 751 C C . SER A 1 96 ? -7.984 -8.148 6.266 1 93.06 96 SER A C 1
ATOM 753 O O . SER A 1 96 ? -8.984 -8.828 6.5 1 93.06 96 SER A O 1
ATOM 755 N N . ARG A 1 97 ? -7.145 -7.68 7.207 1 92.69 97 ARG A N 1
ATOM 756 C CA . ARG A 1 97 ? -7.484 -7.688 8.625 1 92.69 97 ARG A CA 1
ATOM 757 C C . ARG A 1 97 ? -7.164 -6.344 9.273 1 92.69 97 ARG A C 1
ATOM 759 O O . ARG A 1 97 ? -6.164 -5.707 8.938 1 92.69 97 ARG A O 1
ATOM 766 N N . CYS A 1 98 ? -8.016 -6.004 10.18 1 93.81 98 CYS A N 1
ATOM 767 C CA . CYS A 1 98 ? -7.789 -4.754 10.891 1 93.81 98 CYS A CA 1
ATOM 768 C C . CYS A 1 98 ? -7.707 -4.984 12.391 1 93.81 98 CYS A C 1
ATOM 770 O O . CYS A 1 98 ? -8.195 -6 12.898 1 93.81 98 CYS A O 1
ATOM 772 N N . CYS A 1 99 ? -7.031 -4.105 13.07 1 94.5 99 CYS A N 1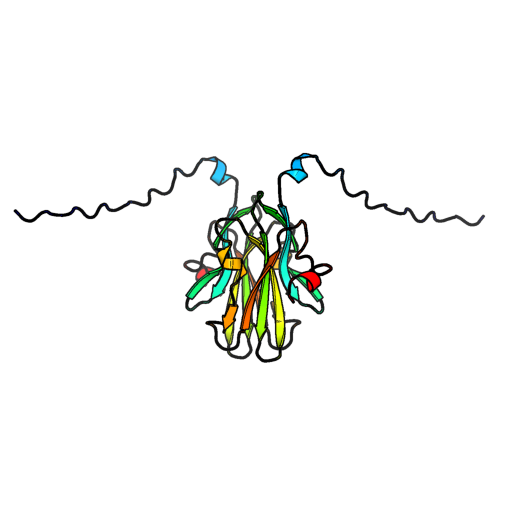
ATOM 773 C CA . CYS A 1 99 ? -6.945 -4.031 14.523 1 94.5 99 CYS A CA 1
ATOM 774 C C . CYS A 1 99 ? -6.953 -2.58 14.992 1 94.5 99 CYS A C 1
ATOM 776 O O . CYS A 1 99 ? -6.84 -1.659 14.188 1 94.5 99 CYS A O 1
ATOM 778 N N . PHE A 1 100 ? -7.113 -2.273 16.359 1 92.62 100 PHE A N 1
ATOM 779 C CA . PHE A 1 100 ? -7.582 -0.938 16.719 1 92.62 100 PHE A CA 1
ATOM 780 C C . PHE A 1 100 ? -6.723 -0.338 17.828 1 92.62 100 PHE A C 1
ATOM 782 O O . PHE A 1 100 ? -7.098 0.665 18.438 1 92.62 100 PHE A O 1
ATOM 789 N N . ARG A 1 101 ? -5.648 -0.891 18.062 1 93.81 101 ARG A N 1
ATOM 790 C CA . ARG A 1 101 ? -4.711 -0.363 19.047 1 93.81 101 ARG A CA 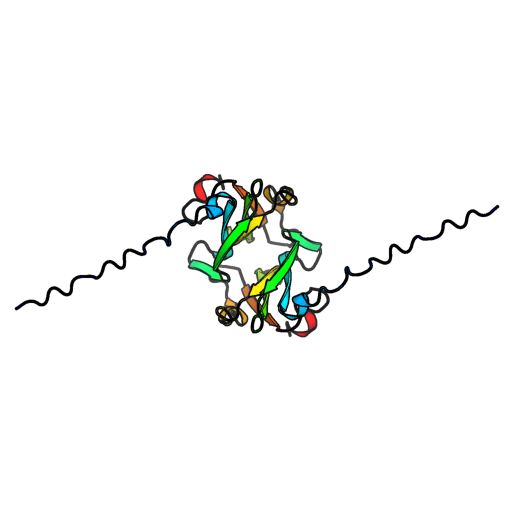1
ATOM 791 C C . ARG A 1 101 ? -3.414 0.086 18.391 1 93.81 101 ARG A C 1
ATOM 793 O O . ARG A 1 101 ? -3.109 -0.328 17.266 1 93.81 101 ARG A O 1
ATOM 800 N N . ASN A 1 102 ? -2.639 0.934 19.078 1 94.25 102 ASN A N 1
ATOM 801 C CA . ASN A 1 102 ? -1.379 1.415 18.531 1 94.25 102 ASN A CA 1
ATOM 802 C C . ASN A 1 102 ? -0.452 0.26 18.156 1 94.25 102 ASN A C 1
ATOM 804 O O . ASN A 1 102 ? -0.187 -0.616 18.984 1 94.25 102 ASN A O 1
ATOM 808 N N . PHE A 1 103 ? 0.047 0.239 16.859 1 95.62 103 PHE A N 1
ATOM 809 C CA . PHE A 1 103 ? 1.068 -0.655 16.328 1 95.62 103 PHE A CA 1
ATOM 810 C C . PHE A 1 103 ? 0.638 -2.111 16.469 1 95.62 103 PHE A C 1
ATOM 812 O O . PHE A 1 103 ? 1.479 -3.012 16.516 1 95.62 103 PHE A O 1
ATOM 819 N N . CYS A 1 104 ? -0.671 -2.326 16.516 1 95.06 104 CYS A N 1
ATOM 820 C CA . CYS A 1 104 ? -1.173 -3.691 16.641 1 95.06 104 CYS A CA 1
ATOM 821 C C . CYS A 1 104 ? -0.871 -4.492 15.375 1 95.06 104 CYS A C 1
ATOM 823 O O . CYS A 1 104 ? -0.776 -5.719 15.422 1 95.06 104 CYS A O 1
ATOM 825 N N . ASN A 1 105 ? -0.69 -3.848 14.242 1 95.38 105 ASN A N 1
ATOM 826 C CA . ASN A 1 105 ? -0.459 -4.562 12.992 1 95.38 105 ASN A CA 1
ATOM 827 C C . ASN A 1 105 ? 1.03 -4.73 12.703 1 95.38 105 ASN A C 1
ATOM 829 O O . ASN A 1 105 ? 1.415 -5.164 11.617 1 95.38 105 ASN A O 1
ATOM 833 N N . ASN A 1 106 ? 1.864 -4.355 13.633 1 95.81 106 ASN A N 1
ATOM 834 C CA . ASN A 1 106 ? 3.295 -4.617 13.5 1 95.81 106 ASN A CA 1
ATOM 835 C C . ASN A 1 106 ? 3.586 -6.109 13.414 1 95.81 106 ASN A C 1
ATOM 837 O O . ASN A 1 106 ? 2.977 -6.91 14.133 1 95.81 106 ASN A O 1
ATOM 841 N N . PRO A 1 107 ? 4.566 -6.438 12.523 1 92.94 107 PRO A N 1
ATOM 842 C CA . PRO A 1 107 ? 4.828 -7.867 12.336 1 92.94 107 PRO A CA 1
ATOM 843 C C . PRO A 1 107 ? 5.047 -8.602 13.656 1 92.94 107 PRO A C 1
ATOM 845 O O . PRO A 1 107 ? 4.629 -9.758 13.805 1 92.94 107 PRO A O 1
ATOM 848 N N . GLN A 1 108 ? 5.598 -7.945 14.602 1 90.44 108 GLN A N 1
ATOM 849 C CA . GLN A 1 108 ? 5.875 -8.586 15.883 1 90.44 108 GLN A CA 1
ATOM 850 C C . GLN A 1 108 ? 4.594 -8.797 16.688 1 90.44 108 GLN A C 1
ATOM 852 O O . GLN A 1 108 ? 4.547 -9.641 17.578 1 90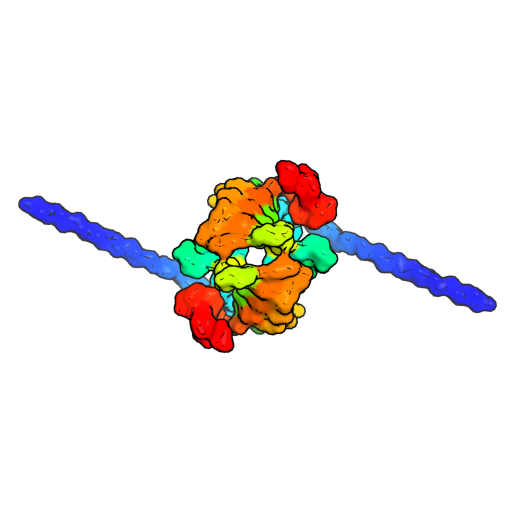.44 108 GLN A O 1
ATOM 857 N N . ASN A 1 109 ? 3.549 -8.094 16.375 1 88.94 109 ASN A N 1
ATOM 858 C CA . ASN A 1 109 ? 2.314 -8.125 17.156 1 88.94 109 ASN A CA 1
ATOM 859 C C . ASN A 1 109 ? 1.174 -8.773 16.375 1 88.94 109 ASN A C 1
ATOM 861 O O . ASN A 1 109 ? 0.109 -9.039 16.938 1 88.94 109 ASN A O 1
ATOM 865 N N . ARG A 1 110 ? 1.325 -8.984 15.047 1 84.5 110 ARG A N 1
ATOM 866 C CA . ARG A 1 110 ? 0.243 -9.32 14.125 1 84.5 110 ARG A CA 1
ATOM 867 C C . ARG A 1 110 ? -0.344 -10.688 14.453 1 84.5 110 ARG A C 1
ATOM 869 O O . ARG A 1 110 ? -1.523 -10.945 14.203 1 84.5 110 ARG A O 1
ATOM 876 N N . ALA A 1 111 ? 0.419 -11.562 14.961 1 77.75 111 ALA A N 1
ATOM 877 C CA . ALA A 1 111 ? -0.082 -12.906 15.25 1 77.75 111 ALA A CA 1
ATOM 878 C C . ALA A 1 111 ? -1.291 -12.852 16.172 1 77.75 111 ALA A C 1
ATOM 880 O O . ALA A 1 111 ? -2.141 -13.742 16.156 1 77.75 111 ALA A O 1
ATOM 881 N N . LEU A 1 112 ? -1.429 -11.812 16.828 1 73.94 112 LEU A N 1
ATOM 882 C CA . LEU A 1 112 ? -2.477 -11.688 17.844 1 73.94 112 LEU A CA 1
ATOM 883 C C . LEU A 1 112 ? -3.832 -11.438 17.188 1 73.94 112 LEU A C 1
ATOM 885 O O . LEU A 1 112 ? -4.871 -11.758 17.766 1 73.94 112 LEU A O 1
ATOM 889 N N . TYR A 1 113 ? -3.848 -10.922 15.953 1 66.94 113 TYR A N 1
ATOM 890 C CA . TYR A 1 113 ? -5.156 -10.57 15.414 1 66.94 113 TYR A CA 1
ATOM 891 C C . TYR A 1 113 ? -5.383 -11.234 14.062 1 66.94 113 TYR A C 1
ATOM 893 O O . TYR A 1 113 ? -6.441 -11.062 13.445 1 66.94 113 TYR A O 1
ATOM 901 N N . ILE A 1 114 ? -4.461 -11.789 13.367 1 67.94 114 ILE A N 1
ATOM 902 C CA . ILE A 1 114 ? -4.656 -12.461 12.086 1 67.94 114 ILE A CA 1
ATOM 903 C C . ILE A 1 114 ? -5.266 -13.844 12.32 1 67.94 114 ILE A C 1
ATOM 905 O O . ILE A 1 114 ? -5.996 -14.359 11.469 1 67.94 114 ILE A O 1
ATOM 909 N N . SER A 1 115 ? -5.578 -14.328 13.539 1 54.03 115 SER A N 1
ATOM 910 C CA . SER A 1 115 ? -6.148 -15.656 13.734 1 54.03 115 SER A CA 1
ATOM 911 C C . SER A 1 115 ? -7.578 -15.734 13.211 1 54.03 115 SER A C 1
ATOM 913 O O . SER A 1 115 ? -8.305 -14.734 13.25 1 54.03 115 SER A O 1
ATOM 915 N N . MET B 1 1 ? -47.438 19.094 -21.562 1 27.81 1 MET B N 1
ATOM 916 C CA . MET B 1 1 ? -46.5 19.906 -20.797 1 27.81 1 MET B CA 1
ATOM 917 C C . MET B 1 1 ? -45.344 19.047 -20.281 1 27.81 1 MET B C 1
ATOM 919 O O . MET B 1 1 ? -45.531 18.203 -19.406 1 27.81 1 MET B O 1
ATOM 923 N N . SER B 1 2 ? -44.375 18.641 -21.141 1 37.31 2 SER B N 1
ATOM 924 C CA . SER B 1 2 ? -43.281 17.703 -21.016 1 37.31 2 SER B CA 1
ATOM 925 C C . SER B 1 2 ? -42.219 18.25 -20.062 1 37.31 2 SER B C 1
ATOM 927 O O . SER B 1 2 ? -41.719 19.359 -20.25 1 37.31 2 SER B O 1
ATOM 929 N N . PHE B 1 3 ? -42.25 17.922 -18.766 1 31.25 3 PHE B N 1
ATOM 930 C CA . PHE B 1 3 ? -41.312 18.391 -17.719 1 31.25 3 PHE B CA 1
ATOM 931 C C . PHE B 1 3 ? -39.875 18.016 -18.047 1 31.25 3 PHE B C 1
ATOM 933 O O . PHE B 1 3 ? -39.562 16.828 -18.219 1 31.25 3 PHE B O 1
ATOM 940 N N . ALA B 1 4 ? -39.156 18.828 -18.766 1 34.81 4 ALA B N 1
ATOM 941 C CA . ALA B 1 4 ? -37.719 18.766 -19.094 1 34.81 4 ALA B CA 1
ATOM 942 C C . ALA B 1 4 ? -36.875 18.688 -17.828 1 34.81 4 ALA B C 1
ATOM 944 O O . ALA B 1 4 ? -36.875 19.609 -17.016 1 34.81 4 ALA B O 1
ATOM 945 N N . PHE B 1 5 ? -37 17.562 -17.109 1 33.12 5 PHE B N 1
ATOM 946 C CA . PHE B 1 5 ? -36.094 17.422 -15.969 1 33.12 5 PHE B CA 1
ATOM 947 C C . PHE B 1 5 ? -34.656 17.75 -16.359 1 33.12 5 PHE B C 1
ATOM 949 O O . PHE B 1 5 ? -34.094 17.125 -17.266 1 33.12 5 PHE B O 1
ATOM 956 N N . GLY B 1 6 ? -34.25 19 -16.344 1 32.09 6 GLY B N 1
ATOM 957 C CA . GLY B 1 6 ? -32.906 19.484 -16.562 1 32.09 6 GLY B CA 1
ATOM 958 C C . GLY B 1 6 ? -31.859 18.703 -15.781 1 32.09 6 GLY B C 1
ATOM 959 O O . GLY B 1 6 ? -32.062 18.375 -14.609 1 32.09 6 GLY B O 1
ATOM 960 N N . GLN B 1 7 ? -31.203 17.797 -16.469 1 37.16 7 GLN B N 1
ATOM 961 C CA . GLN B 1 7 ? -30.047 17.062 -15.969 1 37.16 7 GLN B CA 1
ATOM 962 C C . GLN B 1 7 ? -29.062 18 -15.258 1 37.16 7 GLN B C 1
ATOM 964 O O . GLN B 1 7 ? -28.578 18.953 -15.852 1 37.16 7 GLN B O 1
ATOM 969 N N . LEU B 1 8 ? -29.312 18.297 -13.984 1 32.72 8 LEU B N 1
ATOM 970 C CA . LEU B 1 8 ? -28.328 18.984 -13.148 1 32.72 8 LEU B CA 1
ATOM 971 C C . LEU B 1 8 ? -26.922 18.406 -13.367 1 32.72 8 LEU B C 1
ATOM 973 O O . LEU B 1 8 ? -26.703 17.203 -13.141 1 32.72 8 LEU B O 1
ATOM 977 N N . ASN B 1 9 ? -26.281 18.812 -14.43 1 35.62 9 ASN B N 1
ATOM 978 C CA . ASN B 1 9 ? -24.844 18.578 -14.625 1 35.62 9 ASN B CA 1
ATOM 979 C C . ASN B 1 9 ? -24.047 18.906 -13.367 1 35.62 9 ASN B C 1
ATOM 981 O O . ASN B 1 9 ? -23.953 20.078 -12.969 1 35.62 9 ASN B O 1
ATOM 985 N N . LEU B 1 10 ? -24.234 18.234 -12.273 1 33.59 10 LEU B N 1
ATOM 986 C CA . LEU B 1 10 ? -23.297 18.359 -11.164 1 33.59 10 LEU B CA 1
ATOM 987 C C . LEU B 1 10 ? -21.875 18.516 -11.68 1 33.59 10 LEU B C 1
ATOM 989 O O . LEU B 1 10 ? -21.281 17.562 -12.188 1 33.59 10 LEU B O 1
ATOM 993 N N . ASN B 1 11 ? -21.656 19.578 -12.414 1 35.03 11 ASN B N 1
ATOM 994 C CA . ASN B 1 11 ? -20.281 20.062 -12.625 1 35.03 11 ASN B CA 1
ATOM 995 C C . ASN B 1 11 ? -19.422 19.828 -11.398 1 35.03 11 ASN B C 1
ATOM 997 O O . ASN B 1 11 ? -19.703 20.359 -10.32 1 35.03 11 ASN B O 1
ATOM 1001 N N . GLU B 1 12 ? -19.016 18.719 -11.102 1 41.16 12 GLU B N 1
ATOM 1002 C CA . GLU B 1 12 ? -17.969 18.484 -10.102 1 41.16 12 GLU B CA 1
ATOM 1003 C C . GLU B 1 12 ? -16.953 19.609 -10.102 1 41.16 12 GLU B C 1
ATOM 1005 O O . GLU B 1 12 ? -16.094 19.688 -10.992 1 41.16 12 GLU B O 1
ATOM 1010 N N . GLN B 1 13 ? -17.328 20.812 -9.992 1 38.81 13 GLN B N 1
ATOM 1011 C CA . GLN B 1 13 ? -16.391 21.906 -9.711 1 38.81 13 GLN B CA 1
ATOM 1012 C C . GLN B 1 13 ? -15.219 21.422 -8.867 1 38.81 13 GLN B C 1
ATOM 1014 O O . GLN B 1 13 ? -15.414 20.797 -7.816 1 38.81 13 GLN B O 1
ATOM 1019 N N . GLU B 1 14 ? -14.039 21.141 -9.492 1 42.53 14 GLU B N 1
ATOM 1020 C CA . GLU B 1 14 ? -12.797 20.906 -8.75 1 42.53 14 GLU B CA 1
ATOM 1021 C C . GLU B 1 14 ? -12.664 21.891 -7.59 1 42.53 14 GLU B C 1
ATOM 1023 O O . GLU B 1 14 ? -12.953 23.078 -7.742 1 42.53 14 GLU B O 1
ATOM 1028 N N . PRO B 1 15 ? -12.867 21.625 -6.371 1 43.94 15 PRO B N 1
ATOM 1029 C CA . PRO B 1 15 ? -12.641 22.656 -5.34 1 43.94 15 PRO B CA 1
ATOM 1030 C C . PRO B 1 15 ? -11.531 23.625 -5.707 1 43.94 15 PRO B C 1
ATOM 1032 O O . PRO B 1 15 ? -10.648 23.297 -6.508 1 43.94 15 PRO B O 1
ATOM 1035 N N . PRO B 1 16 ? -11.633 24.891 -5.512 1 42.66 16 PRO B N 1
ATOM 1036 C CA . PRO B 1 16 ? -10.57 25.875 -5.762 1 42.66 16 PRO B CA 1
ATOM 1037 C C . PRO B 1 16 ? -9.188 25.344 -5.383 1 42.66 16 PRO B C 1
ATOM 1039 O O . PRO B 1 16 ? -9.031 24.672 -4.359 1 42.66 16 PRO B O 1
ATOM 1042 N N . TYR B 1 17 ? -8.289 25.062 -6.312 1 45.09 17 TYR B N 1
ATOM 1043 C CA . TYR B 1 17 ? -6.863 24.797 -6.113 1 45.09 17 TYR B CA 1
ATOM 1044 C C . TYR B 1 17 ? -6.277 25.734 -5.059 1 45.09 17 TYR B C 1
ATOM 1046 O O . TYR B 1 17 ? -6.246 26.953 -5.25 1 45.09 17 TYR B O 1
ATOM 1054 N N . LEU B 1 18 ? -6.488 25.734 -3.799 1 47.25 18 LEU B N 1
ATOM 1055 C CA . LEU B 1 18 ? -5.754 26.531 -2.826 1 47.25 18 LEU B CA 1
ATOM 1056 C C . LEU B 1 18 ? -4.301 26.703 -3.248 1 47.25 18 LEU B C 1
ATOM 1058 O O . LEU B 1 18 ? -3.672 25.75 -3.721 1 47.25 18 LEU B O 1
ATOM 1062 N N . PRO B 1 19 ? -3.771 27.828 -3.488 1 49.81 19 PRO B N 1
ATOM 1063 C CA . PRO B 1 19 ? -2.387 28.172 -3.816 1 49.81 19 PRO B CA 1
ATOM 1064 C C . PRO B 1 19 ? -1.378 27.219 -3.182 1 49.81 19 PRO B C 1
ATOM 1066 O O . PRO B 1 19 ? -0.286 27.016 -3.719 1 49.81 19 PRO B O 1
ATOM 1069 N N . GLN B 1 20 ? -1.573 26.812 -2.006 1 50.47 20 GLN B N 1
ATOM 1070 C CA . GLN B 1 20 ? -0.613 26 -1.267 1 50.47 20 GLN B CA 1
ATOM 1071 C C . GLN B 1 20 ? -0.421 24.641 -1.926 1 50.47 20 GLN B C 1
ATOM 1073 O O . GLN B 1 20 ? 0.4 23.844 -1.477 1 50.47 20 GLN B O 1
ATOM 1078 N N . LEU B 1 21 ? -1.312 24.266 -2.779 1 55.88 21 LEU B N 1
ATOM 1079 C CA . LEU B 1 21 ? -1.242 23 -3.502 1 55.88 21 LEU B CA 1
ATOM 1080 C C . LEU B 1 21 ? -0.016 22.953 -4.406 1 55.88 21 LEU B C 1
ATOM 1082 O O . LEU B 1 21 ? 0.483 21.875 -4.734 1 55.88 21 LEU B O 1
ATOM 1086 N N . ASN B 1 22 ? 0.452 24.203 -4.629 1 59.97 22 ASN B N 1
ATOM 1087 C CA . ASN B 1 22 ? 1.612 24.266 -5.512 1 59.97 22 ASN B CA 1
ATOM 1088 C C . ASN B 1 22 ? 2.891 23.859 -4.785 1 59.97 22 ASN B C 1
ATOM 1090 O O . ASN B 1 22 ? 3.922 23.625 -5.418 1 59.97 22 ASN B O 1
ATOM 1094 N N . LYS B 1 23 ? 2.734 23.641 -3.559 1 80 23 LYS B N 1
ATOM 1095 C CA . LYS B 1 23 ? 3.951 23.375 -2.793 1 80 23 LYS B CA 1
ATOM 1096 C C . LYS B 1 23 ? 4.199 21.875 -2.639 1 80 23 LYS B C 1
ATOM 1098 O O . LYS B 1 23 ? 5.301 21.469 -2.275 1 80 23 LYS B O 1
ATOM 1103 N N . TYR B 1 24 ? 3.242 21.062 -3.182 1 91.75 24 TYR B N 1
ATOM 1104 C CA . TYR B 1 24 ? 3.43 19.625 -2.953 1 91.75 24 TYR B CA 1
ATOM 1105 C C . TYR B 1 24 ? 3.17 18.828 -4.227 1 91.75 24 TYR B C 1
ATOM 1107 O O . TYR B 1 24 ? 2.404 19.266 -5.09 1 91.75 24 TYR B O 1
ATOM 1115 N N . LEU B 1 25 ? 3.979 17.812 -4.336 1 94.88 25 LEU B N 1
ATOM 1116 C CA . LEU B 1 25 ? 3.645 16.797 -5.336 1 94.88 25 LEU B CA 1
ATOM 1117 C C . LEU B 1 25 ? 2.408 16.016 -4.918 1 94.88 25 LEU B C 1
ATOM 1119 O O . LEU B 1 25 ? 2.299 15.578 -3.768 1 94.88 25 LEU B O 1
ATOM 1123 N N . ARG B 1 26 ? 1.423 15.859 -5.812 1 96.06 26 ARG B N 1
ATOM 1124 C CA . ARG B 1 26 ? 0.224 15.07 -5.566 1 96.06 26 ARG B CA 1
ATOM 1125 C C . ARG B 1 26 ? 0.261 13.766 -6.352 1 96.06 26 ARG B C 1
ATOM 1127 O O . ARG B 1 26 ? 0.504 13.766 -7.562 1 96.06 26 ARG B O 1
ATOM 1134 N N . CYS B 1 27 ? -0.027 12.641 -5.672 1 97 27 CYS B N 1
ATOM 1135 C CA . CYS B 1 27 ? 0.032 11.336 -6.324 1 97 27 CYS B CA 1
ATOM 1136 C C . CYS B 1 27 ? -1.26 10.555 -6.105 1 97 27 CYS B C 1
ATOM 1138 O O . CYS B 1 27 ? -1.928 10.734 -5.086 1 97 27 CYS B O 1
ATOM 1140 N N . TYR B 1 28 ? -1.601 9.75 -7.105 1 97 28 TYR B N 1
ATOM 1141 C CA . TYR B 1 28 ? -2.645 8.734 -6.969 1 97 28 TYR B CA 1
ATOM 1142 C C . TYR B 1 28 ? -2.252 7.676 -5.949 1 97 28 TYR B C 1
ATOM 1144 O O . TYR B 1 28 ? -1.142 7.145 -5.996 1 97 28 TYR B O 1
ATOM 1152 N N . ARG B 1 29 ? -3.141 7.391 -4.98 1 97 29 ARG B N 1
ATOM 1153 C CA . ARG B 1 29 ? -2.869 6.367 -3.975 1 97 29 ARG B CA 1
ATOM 1154 C C . ARG B 1 29 ? -3.932 5.277 -4 1 97 29 ARG B C 1
ATOM 1156 O O . ARG B 1 29 ? -5.129 5.566 -4.062 1 97 29 ARG B O 1
ATOM 1163 N N . CYS B 1 30 ? -3.465 4.004 -3.916 1 96.88 30 CYS B N 1
ATOM 1164 C CA . CYS B 1 30 ? -4.32 2.826 -3.877 1 96.88 30 CYS B CA 1
ATOM 1165 C C . CYS B 1 30 ? -3.584 1.635 -3.275 1 96.88 30 CYS B C 1
ATOM 1167 O O . CYS B 1 30 ? -2.508 1.264 -3.746 1 96.88 30 CYS B O 1
ATOM 1169 N N . LEU B 1 31 ? -4.199 1.013 -2.27 1 95.19 31 LEU B N 1
ATOM 1170 C CA . LEU B 1 31 ? -3.527 -0.077 -1.568 1 95.19 31 LEU B CA 1
ATOM 1171 C C . LEU B 1 31 ? -3.68 -1.389 -2.33 1 95.19 31 LEU B C 1
ATOM 1173 O O . LEU B 1 31 ? -2.836 -2.281 -2.213 1 95.19 31 LEU B O 1
ATOM 1177 N N . LEU B 1 32 ? -4.766 -1.493 -3.062 1 93.56 32 LEU B N 1
ATOM 1178 C CA . LEU B 1 32 ? -5.035 -2.689 -3.854 1 93.56 32 LEU B CA 1
ATOM 1179 C C . LEU B 1 32 ? -5.762 -2.334 -5.145 1 93.56 32 LEU B C 1
ATOM 1181 O O . LEU B 1 32 ? -6.949 -1.997 -5.121 1 93.56 32 LEU B O 1
ATOM 1185 N N . GLU B 1 33 ? -5.023 -2.488 -6.23 1 93.69 33 GLU B N 1
ATOM 1186 C CA . GLU B 1 33 ? -5.57 -2.184 -7.547 1 93.69 33 GLU B CA 1
ATOM 1187 C C . GLU B 1 33 ? -5.375 -3.354 -8.508 1 93.69 33 GLU B C 1
ATOM 1189 O O . GLU B 1 33 ? -4.32 -3.992 -8.516 1 93.69 33 GLU B O 1
ATOM 1194 N N . THR B 1 34 ? -6.355 -3.637 -9.219 1 89.88 34 THR B N 1
ATOM 1195 C CA . THR B 1 34 ? -6.211 -4.566 -10.336 1 89.88 34 THR B CA 1
ATOM 1196 C C . THR B 1 34 ? -6.562 -3.883 -11.656 1 89.88 34 THR B C 1
ATOM 1198 O O . THR B 1 34 ? -7.285 -2.885 -11.672 1 89.88 34 THR B O 1
ATOM 1201 N N . LYS B 1 35 ? -6.055 -4.441 -12.734 1 84.31 35 LYS B N 1
ATOM 1202 C CA . LYS B 1 35 ? -6.352 -3.881 -14.047 1 84.31 35 LYS B CA 1
ATOM 1203 C C . LYS B 1 35 ? -7.836 -4.004 -14.375 1 84.31 35 LYS B C 1
ATOM 1205 O O . LYS B 1 35 ? -8.422 -3.104 -14.984 1 84.31 35 LYS B O 1
ATOM 1210 N N . GLU B 1 36 ? -8.438 -5.051 -13.945 1 83.19 36 GLU B N 1
ATOM 1211 C CA . GLU B 1 36 ? -9.805 -5.402 -14.32 1 83.19 36 GLU B CA 1
ATOM 1212 C C . GLU B 1 36 ? -10.82 -4.574 -13.531 1 83.19 36 GLU B C 1
ATOM 1214 O O . GLU B 1 36 ? -11.828 -4.137 -14.078 1 83.19 36 GLU B O 1
ATOM 1219 N N . LEU B 1 37 ? -10.586 -4.293 -12.289 1 87.56 37 LEU B N 1
ATOM 1220 C CA . LEU B 1 37 ? -11.617 -3.734 -11.422 1 87.56 37 LEU B CA 1
ATOM 1221 C C . LEU B 1 37 ? -11.195 -2.365 -10.898 1 87.56 37 LEU B C 1
ATOM 1223 O O . LEU B 1 37 ? -11.992 -1.674 -10.258 1 87.56 37 LEU B O 1
ATOM 1227 N N . GLY B 1 38 ? -10.039 -2.014 -11.195 1 91 38 GLY B N 1
ATOM 1228 C CA . GLY B 1 38 ? -9.562 -0.746 -10.664 1 91 38 GLY B CA 1
ATOM 1229 C C . GLY B 1 38 ? -9.164 -0.82 -9.203 1 91 38 GLY B C 1
ATOM 1230 O O . GLY B 1 38 ? -8.695 -1.857 -8.727 1 91 38 GLY B O 1
ATOM 1231 N N . CYS B 1 39 ? -9.289 0.295 -8.516 1 93.06 39 CYS B N 1
ATOM 1232 C CA . CYS B 1 39 ? -8.883 0.347 -7.121 1 93.06 39 CYS B CA 1
ATOM 1233 C C . CYS B 1 39 ? -9.945 -0.264 -6.219 1 93.06 39 CYS B C 1
ATOM 1235 O O . CYS B 1 39 ? -11.062 0.259 -6.121 1 93.06 39 CYS B O 1
ATOM 1237 N N . LEU B 1 40 ? -9.578 -1.276 -5.527 1 90.5 40 LEU B N 1
ATOM 1238 C CA . LEU B 1 40 ? -10.516 -2.021 -4.695 1 90.5 40 LEU B CA 1
ATOM 1239 C C . LEU B 1 40 ? -10.438 -1.57 -3.242 1 90.5 40 LEU B C 1
ATOM 1241 O O . LEU B 1 40 ? -11.445 -1.569 -2.531 1 90.5 40 LEU B O 1
ATOM 1245 N N . LEU B 1 41 ? -9.203 -1.223 -2.818 1 91.25 41 LEU B N 1
ATOM 1246 C CA . LEU B 1 41 ? -9.016 -0.826 -1.427 1 91.25 41 LEU B CA 1
ATOM 1247 C C . LEU B 1 41 ? -8.078 0.37 -1.325 1 91.25 41 LEU B C 1
ATOM 1249 O O . LEU B 1 41 ? -7.082 0.445 -2.049 1 91.25 41 LEU B O 1
ATOM 1253 N N . GLY B 1 42 ? -8.438 1.276 -0.355 1 92.38 42 GLY B N 1
ATOM 1254 C CA . GLY B 1 42 ? -7.508 2.326 0.036 1 92.38 42 GLY B CA 1
ATOM 1255 C C . GLY B 1 42 ? -7.359 3.412 -1.012 1 92.38 42 GLY B C 1
ATOM 1256 O O . GLY B 1 42 ? -6.25 3.896 -1.26 1 92.38 42 GLY B O 1
ATOM 1257 N N . SER B 1 43 ? -8.344 3.676 -1.696 1 92.94 43 SER B N 1
ATOM 1258 C CA . SER B 1 43 ? -8.328 4.781 -2.646 1 92.94 43 SER B CA 1
ATOM 1259 C C . SER B 1 43 ? -8.164 6.121 -1.936 1 92.94 43 SER B C 1
ATOM 1261 O O . SER B 1 43 ? -8.914 6.426 -1.001 1 92.94 43 SER B O 1
ATOM 1263 N N . ASP B 1 44 ? -7.113 6.918 -2.461 1 93.81 44 ASP B N 1
ATOM 1264 C CA . ASP B 1 44 ? -6.836 8.211 -1.85 1 93.81 44 ASP B CA 1
ATOM 1265 C C . ASP B 1 44 ? -5.863 9.023 -2.699 1 93.81 44 ASP B C 1
ATOM 1267 O O . ASP B 1 44 ? -5.535 8.633 -3.822 1 93.81 44 ASP B O 1
ATOM 1271 N N . ILE B 1 45 ? -5.57 10.172 -2.221 1 94.88 45 ILE B N 1
ATOM 1272 C CA . ILE B 1 45 ? -4.48 10.992 -2.736 1 94.88 45 ILE B CA 1
ATOM 1273 C C . ILE B 1 45 ? -3.418 11.172 -1.655 1 94.88 45 ILE B C 1
ATOM 1275 O O . ILE B 1 45 ? -3.742 11.328 -0.476 1 94.88 45 ILE B O 1
ATOM 1279 N N . CYS B 1 46 ? -2.26 11.055 -2.064 1 94.81 46 CYS B N 1
ATOM 1280 C CA . CYS B 1 46 ? -1.21 11.383 -1.107 1 94.81 46 CYS B CA 1
ATOM 1281 C C . CYS B 1 46 ? -0.426 12.609 -1.558 1 94.81 46 CYS B C 1
ATOM 1283 O O . CYS B 1 46 ? -0.338 12.891 -2.754 1 94.81 46 CYS B O 1
ATOM 1285 N N . LEU B 1 47 ? 0.096 13.328 -0.599 1 93.88 47 LEU B N 1
ATOM 1286 C CA . LEU B 1 47 ? 0.886 14.531 -0.833 1 93.88 47 LEU B CA 1
ATOM 1287 C C . LEU B 1 47 ? 2.324 14.336 -0.364 1 93.88 47 LEU B C 1
ATOM 1289 O O . LEU B 1 47 ? 2.561 13.766 0.705 1 93.88 47 LEU B O 1
ATOM 1293 N N . ALA B 1 48 ? 3.248 14.766 -1.184 1 92.62 48 ALA B N 1
ATOM 1294 C CA . ALA B 1 48 ? 4.66 14.695 -0.82 1 92.62 48 ALA B CA 1
ATOM 1295 C C . ALA B 1 48 ? 5.391 15.977 -1.19 1 92.62 48 ALA B C 1
ATOM 1297 O O . ALA B 1 48 ? 5.012 16.656 -2.145 1 92.62 48 ALA B O 1
ATOM 1298 N N . PRO B 1 49 ? 6.398 16.312 -0.399 1 91.38 49 PRO B N 1
ATOM 1299 C CA . PRO B 1 49 ? 7.141 17.531 -0.724 1 91.38 49 PRO B CA 1
ATOM 1300 C C . PRO B 1 49 ? 7.789 17.484 -2.105 1 91.38 49 PRO B C 1
ATOM 1302 O O . PRO B 1 49 ? 7.879 16.406 -2.707 1 91.38 49 PRO B O 1
ATOM 1305 N N . HIS B 1 50 ? 8.281 18.719 -2.494 1 88.31 50 HIS B N 1
ATOM 1306 C CA . HIS B 1 50 ? 8.984 18.781 -3.77 1 88.31 50 HIS B CA 1
ATOM 1307 C C . HIS B 1 50 ? 10.203 17.859 -3.771 1 88.31 50 HIS B C 1
ATOM 1309 O O . HIS B 1 50 ? 10.906 17.75 -2.764 1 88.31 50 HIS B O 1
ATOM 1315 N N . GLY B 1 51 ? 10.508 17.312 -4.926 1 91 51 GLY B N 1
ATOM 1316 C CA . GLY B 1 51 ? 11.617 16.375 -5.023 1 91 51 GLY B CA 1
ATOM 1317 C C . GLY B 1 51 ? 11.203 14.93 -4.801 1 91 51 GLY B C 1
ATOM 1318 O O . GLY B 1 51 ? 11.977 14.008 -5.059 1 91 51 GLY B O 1
ATOM 1319 N N . SER B 1 52 ? 9.961 14.734 -4.375 1 94.69 52 SER B N 1
ATOM 1320 C CA . SER B 1 52 ? 9.414 13.398 -4.18 1 94.69 52 SER B CA 1
ATOM 1321 C C . SER B 1 52 ? 8.953 12.789 -5.5 1 94.69 52 SER B C 1
ATOM 1323 O O . SER B 1 52 ? 9.195 13.359 -6.57 1 94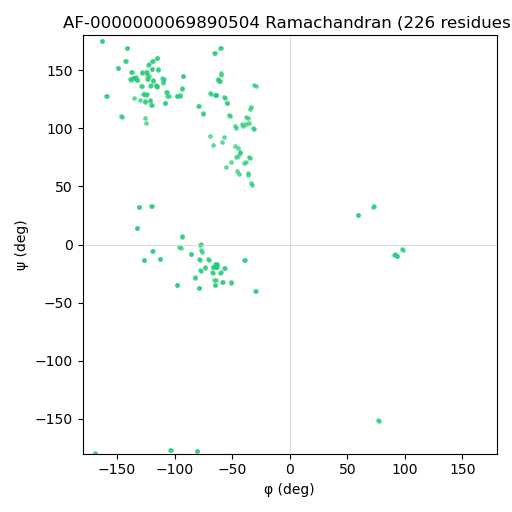.69 52 SER B O 1
ATOM 1325 N N . SER B 1 53 ? 8.414 11.609 -5.391 1 94.62 53 SER B N 1
ATOM 1326 C CA . SER B 1 53 ? 7.934 10.922 -6.586 1 94.62 53 SER B CA 1
ATOM 1327 C C . SER B 1 53 ? 6.645 10.148 -6.301 1 94.62 53 SER B C 1
ATOM 1329 O O . SER B 1 53 ? 6.305 9.906 -5.145 1 94.62 53 SER B O 1
ATOM 1331 N N . CYS B 1 54 ? 5.941 9.906 -7.387 1 96.12 54 CYS B N 1
ATOM 1332 C CA . CYS B 1 54 ? 4.844 8.945 -7.352 1 96.12 54 CYS B CA 1
ATOM 1333 C C . CYS B 1 54 ? 5.312 7.562 -7.773 1 96.12 54 CYS B C 1
ATOM 1335 O O . CYS B 1 54 ? 6.031 7.422 -8.766 1 96.12 54 CYS B O 1
ATOM 1337 N N . MET B 1 55 ? 4.887 6.559 -6.98 1 95.44 55 MET B N 1
ATOM 1338 C CA . MET B 1 55 ? 5.359 5.207 -7.262 1 95.44 55 MET B CA 1
ATOM 1339 C C . MET B 1 55 ? 4.191 4.254 -7.488 1 95.44 55 MET B C 1
ATOM 1341 O O . MET B 1 55 ? 3.154 4.371 -6.832 1 95.44 55 MET B O 1
ATOM 1345 N N . THR B 1 56 ? 4.367 3.35 -8.406 1 95.38 56 THR B N 1
ATOM 1346 C CA . THR B 1 56 ? 3.488 2.191 -8.547 1 95.38 56 THR B CA 1
ATOM 1347 C C . THR B 1 56 ? 4.281 0.894 -8.414 1 95.38 56 THR B C 1
ATOM 1349 O O . THR B 1 56 ? 5.305 0.713 -9.078 1 95.38 56 THR B O 1
ATOM 1352 N N . LEU B 1 57 ? 3.865 0.104 -7.516 1 93.88 57 LEU B N 1
ATOM 1353 C CA . LEU B 1 57 ? 4.43 -1.23 -7.344 1 93.88 57 LEU B CA 1
ATOM 1354 C C . LEU B 1 57 ? 3.594 -2.273 -8.078 1 93.88 57 LEU B C 1
ATOM 1356 O O . LEU B 1 57 ? 2.377 -2.348 -7.887 1 93.88 57 LEU B O 1
ATOM 1360 N N . PHE B 1 58 ? 4.27 -3.057 -8.891 1 91.88 58 PHE B N 1
ATOM 1361 C CA . PHE B 1 58 ? 3.619 -4.129 -9.633 1 91.88 58 PHE B CA 1
ATOM 1362 C C . PHE B 1 58 ? 3.949 -5.488 -9.023 1 91.88 58 PHE B C 1
ATOM 1364 O O . PHE B 1 58 ? 5.117 -5.805 -8.797 1 91.88 58 PHE B O 1
ATOM 1371 N N . ILE B 1 59 ? 2.896 -6.184 -8.773 1 90.06 59 ILE B N 1
ATOM 1372 C CA . ILE B 1 59 ? 3.033 -7.547 -8.281 1 90.06 59 ILE B CA 1
ATOM 1373 C C . ILE B 1 59 ? 2.361 -8.516 -9.25 1 90.06 59 ILE B C 1
ATOM 1375 O O . ILE B 1 59 ? 1.142 -8.477 -9.438 1 90.06 59 ILE B O 1
ATOM 1379 N N . LYS B 1 60 ? 3.174 -9.414 -9.766 1 86.56 60 LYS B N 1
ATOM 1380 C CA . LYS B 1 60 ? 2.66 -10.359 -10.758 1 86.56 60 LYS B CA 1
ATOM 1381 C C . LYS B 1 60 ? 2.875 -11.805 -10.305 1 86.56 60 LYS B C 1
ATOM 1383 O O . LYS B 1 60 ? 3.848 -12.102 -9.609 1 86.56 60 LYS B O 1
ATOM 1388 N N . ASN B 1 61 ? 1.893 -12.586 -10.68 1 83.38 61 ASN B N 1
ATOM 1389 C CA . ASN B 1 61 ? 2.127 -14.008 -10.43 1 83.38 61 ASN B CA 1
ATOM 1390 C C . ASN B 1 61 ? 2.504 -14.75 -11.703 1 83.38 61 ASN B C 1
ATOM 1392 O O . ASN B 1 61 ? 2.703 -14.133 -12.75 1 83.38 61 ASN B O 1
ATOM 1396 N N . ASN B 1 62 ? 2.658 -16.062 -11.523 1 79.19 62 ASN B N 1
ATOM 1397 C CA . ASN B 1 62 ? 3.146 -16.875 -12.625 1 79.19 62 ASN B CA 1
ATOM 1398 C C . ASN B 1 62 ? 2.162 -16.891 -13.797 1 79.19 62 ASN B C 1
ATOM 1400 O O . ASN B 1 62 ? 2.545 -17.172 -14.93 1 79.19 62 ASN B O 1
ATOM 1404 N N . SER B 1 63 ? 0.919 -16.562 -13.586 1 76.88 63 SER B N 1
ATOM 1405 C CA . SER B 1 63 ? -0.075 -16.547 -14.656 1 76.88 63 SER B CA 1
ATOM 1406 C C . SER B 1 63 ? -0.062 -15.219 -15.398 1 76.88 63 SER B C 1
ATOM 1408 O O . SER B 1 63 ? -0.723 -15.078 -16.438 1 76.88 63 SER B O 1
ATOM 1410 N N . GLY B 1 64 ? 0.684 -14.289 -14.867 1 76.25 64 GLY B N 1
ATOM 1411 C CA . GLY B 1 64 ? 0.726 -12.977 -15.5 1 76.25 64 GLY B CA 1
ATOM 1412 C C . GLY B 1 64 ? -0.283 -1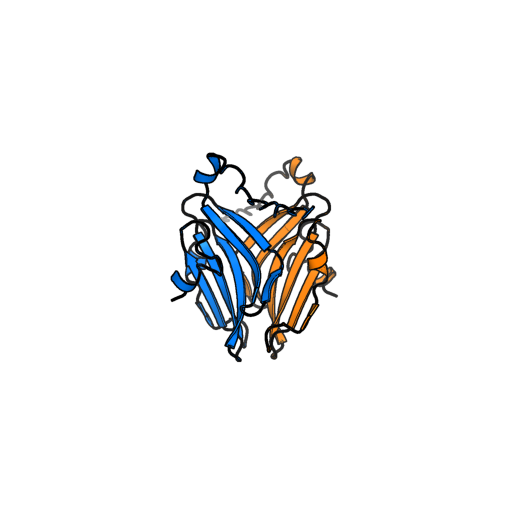2.008 -14.922 1 76.25 64 GLY B C 1
ATOM 1413 O O . GLY B 1 64 ? -0.321 -10.836 -15.312 1 76.25 64 GLY B O 1
ATOM 1414 N N . SER B 1 65 ? -1.166 -12.594 -14.094 1 77.56 65 SER B N 1
ATOM 1415 C CA . SER B 1 65 ? -2.098 -11.695 -13.414 1 77.56 65 SER B CA 1
ATOM 1416 C C . SER B 1 65 ? -1.362 -10.719 -12.5 1 77.56 65 SER B C 1
ATOM 1418 O O . SER B 1 65 ? -0.363 -11.086 -11.875 1 77.56 65 SER B O 1
ATOM 1420 N N . ASP B 1 66 ? -1.912 -9.406 -12.461 1 85.62 66 ASP B N 1
ATOM 1421 C CA . ASP B 1 66 ? -1.103 -8.453 -11.711 1 85.62 66 ASP B CA 1
ATOM 1422 C C . ASP B 1 66 ? -1.963 -7.641 -10.75 1 85.62 66 ASP B C 1
ATOM 1424 O O . ASP B 1 66 ? -3.156 -7.445 -10.984 1 85.62 66 ASP B O 1
ATOM 1428 N N . ILE B 1 67 ? -1.432 -7.379 -9.602 1 90.75 67 ILE B N 1
ATOM 1429 C CA . ILE B 1 67 ? -1.916 -6.461 -8.578 1 90.75 67 ILE B CA 1
ATOM 1430 C C . ILE B 1 67 ? -0.978 -5.258 -8.477 1 90.75 67 ILE B C 1
ATOM 1432 O O . ILE B 1 67 ? 0.235 -5.395 -8.648 1 90.75 67 ILE B O 1
ATOM 1436 N N . MET B 1 68 ? -1.588 -4.109 -8.242 1 93.69 68 MET B N 1
ATOM 1437 C CA . MET B 1 68 ? -0.762 -2.908 -8.125 1 93.69 68 MET B CA 1
ATOM 1438 C C . MET B 1 68 ? -1.017 -2.193 -6.805 1 93.69 68 MET B C 1
ATOM 1440 O O . MET B 1 68 ? -2.133 -2.221 -6.285 1 93.69 68 MET B O 1
ATOM 1444 N N . VAL B 1 69 ? -0.006 -1.565 -6.316 1 95.44 69 VAL B N 1
ATOM 1445 C CA . VAL B 1 69 ? -0.059 -0.652 -5.18 1 95.44 69 VAL B CA 1
ATOM 1446 C C . VAL B 1 69 ? 0.515 0.705 -5.582 1 95.44 69 VAL B C 1
ATOM 1448 O O . VAL B 1 69 ? 1.618 0.783 -6.125 1 95.44 69 VAL B O 1
ATOM 1451 N N . SER B 1 70 ? -0.194 1.749 -5.324 1 96.81 70 SER B N 1
ATOM 1452 C CA . SER B 1 70 ? 0.269 3.086 -5.684 1 96.81 70 SER B CA 1
ATOM 1453 C C . SER B 1 70 ? 0.422 3.969 -4.449 1 96.81 70 SER B C 1
ATOM 1455 O O . SER B 1 70 ? -0.401 3.91 -3.531 1 96.81 70 SER B O 1
ATOM 1457 N N . ASP B 1 71 ? 1.521 4.797 -4.488 1 96.75 71 ASP B N 1
ATOM 1458 C CA . ASP B 1 71 ? 1.814 5.637 -3.33 1 96.75 71 ASP B CA 1
ATOM 1459 C C . ASP B 1 71 ? 2.789 6.754 -3.693 1 96.75 71 ASP B C 1
ATOM 1461 O O . ASP B 1 71 ? 3.234 6.848 -4.84 1 96.75 71 ASP B O 1
ATOM 1465 N N . CYS B 1 72 ? 2.99 7.605 -2.65 1 96.31 72 CYS B N 1
ATOM 1466 C CA . CYS B 1 72 ? 4.039 8.617 -2.719 1 96.31 72 CYS B CA 1
ATOM 1467 C C . CYS B 1 72 ? 5.336 8.094 -2.111 1 96.31 72 CYS B C 1
ATOM 1469 O O . CYS B 1 72 ? 5.312 7.309 -1.162 1 96.31 72 CYS B O 1
ATOM 1471 N N . ARG B 1 73 ? 6.391 8.531 -2.717 1 94.88 73 ARG B N 1
ATOM 1472 C CA . ARG B 1 73 ? 7.691 8.227 -2.129 1 94.88 73 ARG B CA 1
ATOM 1473 C C . ARG B 1 73 ? 8.508 9.492 -1.897 1 94.88 73 ARG B C 1
ATOM 1475 O O . ARG B 1 73 ? 8.727 10.273 -2.826 1 94.88 73 ARG B O 1
ATOM 1482 N N . PRO B 1 74 ? 8.922 9.727 -0.639 1 92.44 74 PRO B N 1
ATOM 1483 C CA . PRO B 1 74 ? 9.789 10.883 -0.404 1 92.44 74 PRO B CA 1
ATOM 1484 C C . PRO B 1 74 ? 11.148 10.75 -1.086 1 92.44 74 PRO B C 1
ATOM 1486 O O . PRO B 1 74 ? 11.539 9.648 -1.476 1 92.44 74 PRO B O 1
ATOM 1489 N N . LYS B 1 75 ? 11.82 11.875 -1.157 1 90.38 75 LYS B N 1
ATOM 1490 C CA . LYS B 1 75 ? 13.109 11.938 -1.844 1 90.38 75 LYS B CA 1
ATOM 1491 C C . LYS B 1 75 ? 14.109 10.969 -1.221 1 90.38 75 LYS B C 1
ATOM 1493 O O . LYS B 1 75 ? 14.93 10.367 -1.927 1 90.38 75 LYS B O 1
ATOM 1498 N N . GLU B 1 76 ? 14.008 10.75 0.096 1 89.88 76 GLU B N 1
ATOM 1499 C CA . GLU B 1 76 ? 14.945 9.914 0.835 1 89.88 76 GLU B CA 1
ATOM 1500 C C . GLU B 1 76 ? 14.781 8.438 0.476 1 89.88 76 GLU B C 1
ATOM 1502 O O . GLU B 1 76 ? 15.664 7.625 0.759 1 89.88 76 GLU B O 1
ATOM 1507 N N . GLN B 1 77 ? 13.703 8.109 -0.191 1 88.75 77 GLN B N 1
ATOM 1508 C CA . GLN B 1 77 ? 13.438 6.715 -0.515 1 88.75 77 GLN B CA 1
ATOM 1509 C C . GLN B 1 77 ? 13.352 6.508 -2.023 1 88.75 77 GLN B C 1
ATOM 1511 O O . GLN B 1 77 ? 12.555 5.691 -2.498 1 88.75 77 GLN B O 1
ATOM 1516 N N . MET B 1 78 ? 14.078 7.234 -2.811 1 86.38 78 MET B N 1
ATOM 1517 C CA . MET B 1 78 ? 14.055 7.172 -4.27 1 86.38 78 MET B CA 1
ATOM 1518 C C . MET B 1 78 ? 14.586 5.828 -4.762 1 86.38 78 MET B C 1
ATOM 1520 O O . MET B 1 78 ? 14.32 5.434 -5.898 1 86.38 78 MET B O 1
ATOM 1524 N N . SER B 1 79 ? 15.312 5.172 -3.902 1 84.88 79 SER B N 1
ATOM 1525 C CA . SER B 1 79 ? 15.789 3.848 -4.289 1 84.88 79 SER B CA 1
ATOM 1526 C C . SER B 1 79 ? 14.625 2.904 -4.586 1 84.88 79 SER B C 1
ATOM 1528 O O . SER B 1 79 ? 14.781 1.928 -5.32 1 84.88 79 SER B O 1
ATOM 1530 N N . ASP B 1 80 ? 13.461 3.197 -4.004 1 86.19 80 ASP B N 1
ATOM 1531 C CA . ASP B 1 80 ? 12.266 2.395 -4.25 1 86.19 80 ASP B CA 1
ATOM 1532 C C . ASP B 1 80 ? 11.852 2.465 -5.719 1 86.19 80 ASP B C 1
ATOM 1534 O O . ASP B 1 80 ? 11.094 1.615 -6.199 1 86.19 80 ASP B O 1
ATOM 1538 N N . CYS B 1 81 ? 12.344 3.408 -6.41 1 86.19 81 CYS B N 1
ATOM 1539 C CA . CYS B 1 81 ? 11.828 3.732 -7.734 1 86.19 81 CYS B CA 1
ATOM 1540 C C . CYS B 1 81 ? 12.352 2.762 -8.781 1 86.19 81 CYS B C 1
ATOM 1542 O O . CYS B 1 81 ? 11.859 2.729 -9.906 1 86.19 81 CYS B O 1
ATOM 1544 N N . SER B 1 82 ? 13.242 2.014 -8.562 1 82.19 82 SER B N 1
ATOM 1545 C CA . SER B 1 82 ? 13.812 1.064 -9.508 1 82.19 82 SER B CA 1
ATOM 1546 C C . SER B 1 82 ? 13.93 -0.328 -8.898 1 82.19 82 SER B C 1
ATOM 1548 O O . SER B 1 82 ? 14.875 -1.063 -9.195 1 82.19 82 SER B O 1
ATOM 1550 N N . TYR B 1 83 ? 13.031 -0.505 -8.109 1 83.38 83 TYR B N 1
ATOM 1551 C CA . TYR B 1 83 ? 13.039 -1.826 -7.492 1 83.38 83 TYR B CA 1
ATOM 1552 C C . TYR B 1 83 ? 12.547 -2.889 -8.461 1 83.38 83 TYR B C 1
ATOM 1554 O O . TYR B 1 83 ? 11.461 -2.758 -9.031 1 83.38 83 TYR B O 1
ATOM 1562 N N . THR B 1 84 ? 13.398 -3.773 -8.852 1 76.62 84 THR B N 1
ATOM 1563 C CA . THR B 1 84 ? 13.023 -4.941 -9.648 1 76.62 84 THR B CA 1
ATOM 1564 C C . THR B 1 84 ? 13.5 -6.227 -8.969 1 76.62 84 THR B C 1
ATOM 1566 O O . THR B 1 84 ? 14.656 -6.332 -8.57 1 76.62 84 THR B O 1
ATOM 1569 N N . ARG B 1 85 ? 12.648 -6.898 -8.5 1 67.62 85 ARG B N 1
ATOM 1570 C CA . ARG B 1 85 ? 13.156 -8.141 -7.926 1 67.62 85 ARG B CA 1
ATOM 1571 C C . ARG B 1 85 ? 12.273 -9.32 -8.32 1 67.62 85 ARG B C 1
ATOM 1573 O O . ARG B 1 85 ? 11.07 -9.164 -8.516 1 67.62 85 ARG B O 1
ATOM 1580 N N . THR B 1 86 ? 13.031 -10.289 -8.883 1 61.97 86 THR B N 1
ATOM 1581 C CA . THR B 1 86 ? 12.297 -11.547 -8.828 1 61.97 86 THR B CA 1
ATOM 1582 C C . THR B 1 86 ? 11.812 -11.828 -7.41 1 61.97 86 THR B C 1
ATOM 1584 O O . THR B 1 86 ? 12.508 -11.539 -6.438 1 61.97 86 THR B O 1
ATOM 1587 N N . SER B 1 87 ? 10.5 -11.773 -7.082 1 59.31 87 SER B N 1
ATOM 1588 C CA . SER B 1 87 ? 9.891 -11.789 -5.758 1 59.31 87 SER B CA 1
ATOM 1589 C C . SER B 1 87 ? 10.664 -12.688 -4.797 1 59.31 87 SER B C 1
ATOM 1591 O O . SER B 1 87 ? 10.945 -13.844 -5.113 1 59.31 87 SER B O 1
ATOM 1593 N N . PRO B 1 88 ? 11.422 -11.969 -3.898 1 59.34 88 PRO B N 1
ATOM 1594 C CA . PRO B 1 88 ? 11.984 -12.875 -2.891 1 59.34 88 PRO B CA 1
ATOM 1595 C C . PRO B 1 88 ? 11 -13.961 -2.467 1 59.34 88 PRO B C 1
ATOM 1597 O O . PRO B 1 88 ? 11.391 -14.938 -1.822 1 59.34 88 PRO B O 1
ATOM 1600 N N . VAL B 1 89 ? 9.82 -13.672 -2.883 1 65.94 89 VAL B N 1
ATOM 1601 C CA . VAL B 1 89 ? 8.789 -14.656 -2.572 1 65.94 89 VAL B CA 1
ATOM 1602 C C . VAL B 1 89 ? 8.555 -15.562 -3.777 1 65.94 89 VAL B C 1
ATOM 1604 O O . VAL B 1 89 ? 8.367 -15.078 -4.898 1 65.94 89 VAL B O 1
ATOM 1607 N N . LEU B 1 90 ? 8.617 -16.766 -3.564 1 75.81 90 LEU B N 1
ATOM 1608 C CA . LEU B 1 90 ? 8.461 -17.75 -4.625 1 75.81 90 LEU B CA 1
ATOM 1609 C C . LEU B 1 90 ? 7.156 -17.531 -5.387 1 75.81 90 LEU B C 1
ATOM 1611 O O . LEU B 1 90 ? 6.094 -17.391 -4.781 1 75.81 90 LEU B O 1
ATOM 1615 N N . GLY B 1 91 ? 7.332 -17.328 -6.703 1 77.62 91 GLY B N 1
ATOM 1616 C CA . GLY B 1 91 ? 6.168 -17.281 -7.574 1 77.62 91 GLY B CA 1
ATOM 1617 C C . GLY B 1 91 ? 5.715 -15.867 -7.891 1 77.62 91 GLY B C 1
ATOM 1618 O O . GLY B 1 91 ? 4.699 -15.672 -8.562 1 77.62 91 GLY B O 1
ATOM 1619 N N . PHE B 1 92 ? 6.383 -14.914 -7.242 1 83.56 92 PHE B N 1
ATOM 1620 C CA . PHE B 1 92 ? 5.996 -13.539 -7.512 1 83.56 92 PHE B CA 1
ATOM 1621 C C . PHE B 1 92 ? 7.082 -12.82 -8.297 1 83.56 92 PHE B C 1
ATOM 1623 O O . PHE B 1 92 ? 8.273 -13.062 -8.094 1 83.56 92 PHE B O 1
ATOM 1630 N N . TRP B 1 93 ? 6.629 -12.008 -9.242 1 84.88 93 TRP B N 1
ATOM 1631 C CA . TRP B 1 93 ? 7.465 -10.992 -9.875 1 84.88 93 TRP B CA 1
ATOM 1632 C C . TRP B 1 93 ? 7.059 -9.594 -9.422 1 84.88 93 TRP B C 1
ATOM 1634 O O . TRP B 1 93 ? 5.895 -9.211 -9.547 1 84.88 93 TRP B O 1
ATOM 1644 N N . ILE B 1 94 ? 8.062 -8.891 -8.836 1 89.44 94 ILE B N 1
ATOM 1645 C CA . ILE B 1 94 ? 7.73 -7.594 -8.242 1 89.44 94 ILE B CA 1
ATOM 1646 C C . ILE B 1 94 ? 8.656 -6.52 -8.812 1 89.44 94 ILE B C 1
ATOM 1648 O O . ILE B 1 94 ? 9.875 -6.684 -8.82 1 89.44 94 ILE B O 1
ATOM 1652 N N . PHE B 1 95 ? 8.07 -5.445 -9.266 1 90.56 95 PHE B N 1
ATOM 1653 C CA . PHE B 1 95 ? 8.898 -4.316 -9.672 1 90.56 95 PHE B CA 1
ATOM 1654 C C . PHE B 1 95 ? 8.164 -3 -9.453 1 90.56 95 PHE B C 1
ATOM 1656 O O . PHE B 1 95 ? 6.934 -2.967 -9.422 1 90.56 95 PHE B O 1
ATOM 1663 N N . SER B 1 96 ? 8.961 -1.936 -9.227 1 93.25 96 SER B N 1
ATOM 1664 C CA . SER B 1 96 ? 8.367 -0.626 -8.984 1 93.25 96 SER B CA 1
ATOM 1665 C C . SER B 1 96 ? 8.805 0.384 -10.039 1 93.25 96 SER B C 1
ATOM 1667 O O . SER B 1 96 ? 9.836 0.198 -10.695 1 93.25 96 SER B O 1
ATOM 1669 N N . ARG B 1 97 ? 7.918 1.354 -10.273 1 92.81 97 ARG B N 1
ATOM 1670 C CA . ARG B 1 97 ? 8.211 2.479 -11.156 1 92.81 97 ARG B CA 1
ATOM 1671 C C . ARG B 1 97 ? 7.785 3.797 -10.523 1 92.81 97 ARG B C 1
ATOM 1673 O O . ARG B 1 97 ? 6.758 3.863 -9.844 1 92.81 97 ARG B O 1
ATOM 1680 N N . CYS B 1 98 ? 8.594 4.77 -10.789 1 93.81 98 CYS B N 1
ATOM 1681 C CA . CYS B 1 98 ? 8.266 6.09 -10.266 1 93.81 98 CYS B CA 1
ATOM 1682 C C . CYS B 1 98 ? 8.156 7.113 -11.391 1 93.81 98 CYS B C 1
ATOM 1684 O O . CYS B 1 98 ? 8.68 6.902 -12.484 1 93.81 98 CYS B O 1
ATOM 1686 N N . CYS B 1 99 ? 7.406 8.156 -11.148 1 94.56 99 CYS B N 1
ATOM 1687 C CA . CYS B 1 99 ? 7.273 9.336 -11.992 1 94.56 99 CYS B CA 1
ATOM 1688 C C . CYS B 1 99 ? 7.18 10.602 -11.156 1 94.56 99 CYS B C 1
ATOM 1690 O O . CYS B 1 99 ? 7.035 10.539 -9.93 1 94.56 99 CYS B O 1
ATOM 1692 N N . PHE B 1 100 ? 7.277 11.875 -11.758 1 92.56 100 PHE B N 1
ATOM 1693 C CA . PHE B 1 100 ? 7.652 13.008 -10.922 1 92.56 100 PHE B CA 1
ATOM 1694 C C . PHE B 1 100 ? 6.723 14.188 -11.164 1 92.56 100 PHE B C 1
ATOM 1696 O O . PHE B 1 100 ? 7.02 15.312 -10.758 1 92.56 100 PHE B O 1
ATOM 1703 N N . ARG B 1 101 ? 5.672 13.969 -11.773 1 93.81 101 ARG B N 1
ATOM 1704 C CA . ARG B 1 101 ? 4.672 15.008 -12.008 1 93.81 101 ARG B CA 1
ATOM 1705 C C . ARG B 1 101 ? 3.373 14.688 -11.281 1 93.81 101 ARG B C 1
ATOM 1707 O O . ARG B 1 101 ? 3.131 13.531 -10.906 1 93.81 101 ARG B O 1
ATOM 1714 N N . ASN B 1 102 ? 2.531 15.711 -11.078 1 94.19 102 ASN B N 1
ATOM 1715 C CA . ASN B 1 102 ? 1.261 15.492 -10.391 1 94.19 102 ASN B CA 1
ATOM 1716 C C . ASN B 1 102 ? 0.418 14.438 -11.094 1 94.19 102 ASN B C 1
ATOM 1718 O O . ASN B 1 102 ? 0.184 14.516 -12.305 1 94.19 102 ASN B O 1
ATOM 1722 N N . PHE B 1 103 ? -0.034 13.383 -10.32 1 95.5 103 PHE B N 1
ATOM 1723 C CA . PHE B 1 103 ? -0.98 12.344 -10.719 1 95.5 103 PHE B CA 1
ATOM 1724 C C . PHE B 1 103 ? -0.462 11.578 -11.93 1 95.5 103 PHE B C 1
ATOM 1726 O O . PHE B 1 103 ? -1.245 11 -12.688 1 95.5 103 PHE B O 1
ATOM 1733 N N . CYS B 1 104 ? 0.855 11.562 -12.094 1 95.06 104 CYS B N 1
ATOM 1734 C CA . CYS B 1 104 ? 1.439 10.836 -13.219 1 95.06 104 CYS B CA 1
ATOM 1735 C C . CYS B 1 104 ? 1.228 9.328 -13.07 1 95.06 104 CYS B C 1
ATOM 1737 O O . CYS B 1 104 ? 1.205 8.602 -14.055 1 95.06 104 CYS B O 1
ATOM 1739 N N . ASN B 1 105 ? 1.039 8.828 -11.852 1 95.44 105 ASN B N 1
ATOM 1740 C CA . ASN B 1 105 ? 0.889 7.395 -11.641 1 95.44 105 ASN B CA 1
ATOM 1741 C C . ASN B 1 105 ? -0.58 6.977 -11.641 1 95.44 105 ASN B C 1
ATOM 1743 O O . ASN B 1 105 ? -0.906 5.836 -11.312 1 95.44 105 ASN B O 1
ATOM 1747 N N . ASN B 1 106 ? -1.459 7.887 -11.961 1 95.88 106 ASN B N 1
ATOM 1748 C CA . ASN B 1 106 ? -2.865 7.539 -12.125 1 95.88 106 ASN B CA 1
ATOM 1749 C C . ASN B 1 106 ? -3.062 6.523 -13.25 1 95.88 106 ASN B C 1
ATOM 1751 O O . ASN B 1 106 ? -2.43 6.625 -14.297 1 95.88 106 ASN B O 1
ATOM 1755 N N . PRO B 1 107 ? -3.996 5.555 -12.984 1 92.94 107 PRO B N 1
ATOM 1756 C CA . PRO B 1 107 ? -4.168 4.504 -13.992 1 92.94 107 PRO B CA 1
ATOM 1757 C C . PRO B 1 107 ? -4.383 5.062 -15.398 1 92.94 107 PRO B C 1
ATOM 1759 O O . PRO B 1 107 ? -3.9 4.484 -16.375 1 92.94 107 PRO B O 1
ATOM 1762 N N . GLN B 1 108 ? -5.008 6.176 -15.492 1 90.44 108 GLN B N 1
ATOM 1763 C CA . GLN B 1 108 ? -5.285 6.762 -16.797 1 90.44 108 GLN B CA 1
ATOM 1764 C C . GLN B 1 108 ? -4.02 7.336 -17.422 1 90.44 108 GLN B C 1
ATOM 1766 O O . GLN B 1 108 ? -3.943 7.504 -18.641 1 90.44 108 GLN B O 1
ATOM 1771 N N . ASN B 1 109 ? -3.012 7.605 -16.656 1 88.69 109 ASN B N 1
ATOM 1772 C CA . ASN B 1 109 ? -1.8 8.266 -17.141 1 88.69 109 ASN B CA 1
ATOM 1773 C C . ASN B 1 109 ? -0.601 7.324 -17.109 1 88.69 109 ASN B C 1
ATOM 1775 O O . ASN B 1 109 ? 0.459 7.648 -17.656 1 88.69 109 ASN B O 1
ATOM 1779 N N . ARG B 1 110 ? -0.693 6.152 -16.438 1 84.44 110 ARG B N 1
ATOM 1780 C CA . ARG B 1 110 ? 0.432 5.289 -16.109 1 84.44 110 ARG B CA 1
ATOM 1781 C C . ARG B 1 110 ? 1.096 4.734 -17.359 1 84.44 110 ARG B C 1
ATOM 1783 O O . ARG B 1 110 ? 2.295 4.449 -17.359 1 84.44 110 ARG B O 1
ATOM 1790 N N . ALA B 1 111 ? 0.386 4.535 -18.375 1 77.62 111 ALA B N 1
ATOM 1791 C CA . ALA B 1 111 ? 0.963 3.969 -19.594 1 77.62 111 ALA B CA 1
ATOM 1792 C C . ALA B 1 111 ? 2.127 4.82 -20.094 1 77.62 111 ALA B C 1
ATOM 1794 O O . ALA B 1 111 ? 3.033 4.309 -20.766 1 77.62 111 ALA B O 1
ATOM 1795 N N . LEU B 1 112 ? 2.166 5.969 -19.688 1 74.12 112 LEU B N 1
ATOM 1796 C CA . LEU B 1 112 ? 3.162 6.91 -20.203 1 74.12 112 LEU B CA 1
ATOM 1797 C C . LEU B 1 112 ? 4.523 6.648 -19.562 1 74.12 112 LEU B C 1
ATOM 1799 O O . LEU B 1 112 ? 5.559 6.988 -20.141 1 74.12 112 LEU B O 1
ATOM 1803 N N . TYR B 1 113 ? 4.547 5.996 -18.391 1 67.12 113 TYR B N 1
ATOM 1804 C CA . TYR B 1 113 ? 5.848 5.883 -17.75 1 67.12 113 TYR B CA 1
ATOM 1805 C C . TYR B 1 113 ? 6.168 4.426 -17.422 1 67.12 113 TYR B C 1
ATOM 1807 O O . TYR B 1 113 ? 7.234 4.125 -16.891 1 67.12 113 TYR B O 1
ATOM 1815 N N . ILE B 1 114 ? 5.309 3.486 -17.453 1 67.94 114 ILE B N 1
ATOM 1816 C CA . ILE B 1 114 ? 5.594 2.082 -17.188 1 67.94 114 ILE B CA 1
ATOM 1817 C C . ILE B 1 114 ? 6.262 1.45 -18.406 1 67.94 114 ILE B C 1
ATOM 1819 O O . ILE B 1 114 ? 7.059 0.52 -18.266 1 67.94 114 ILE B O 1
ATOM 1823 N N . SER B 1 115 ? 6.527 2.113 -19.547 1 54.09 115 SER B N 1
ATOM 1824 C CA . SER B 1 115 ? 7.16 1.488 -20.703 1 54.09 115 SER B CA 1
ATOM 1825 C C . SER B 1 115 ? 8.617 1.156 -20.422 1 54.09 115 SER B C 1
ATOM 1827 O O . SER B 1 115 ? 9.281 1.857 -19.656 1 54.09 115 SER B O 1
#

pLDDT: mean 78.53, std 20.86, range [27.77, 97.06]

Foldseek 3Di:
DPPPPPPPPVPVPPPPPPPCVVQWAKEWFAAKAFPVPGGDDDGDIDTEGAQKWKKKKWKAFPVRGIIIGIDIGYNVVCVLAFDWDPPPDPGITMGMHIDHHHHCCPPVNNVVTVD/DPPPPPPPPVPVPPPPPPPCVVFWAKEWFAAKAFPVPGGDDDGDIDTEGAQKKKKKKWKAFPVRGIIIGIDIGYNVVCVLAFDWDPPPDPGITMGMHIDHHHHCCPPVNNVVTVD

Nearest PDB structures (foldseek):
  6gbi-assembly1_A  TM=7.211E-01  e=3.053E-03  Homo sapiens
  1rew-assembly1_D  TM=6.476E-01  e=1.456E-03  Homo sapiens
  2qja-assembly1_C  TM=6.691E-01  e=4.549E-03  Homo sapiens
  2qjb-assembly1_C  TM=6.723E-01  e=7.595E-03  Homo sapiens
  1ywh-assembly2_G  TM=5.857E-01  e=1.646E-01  Homo sapiens

Organism: Camelus bactrianus (NCBI:txid9837)

Sequence (230 aa):
MSFAFGQLNLNEQEPPYLPQLNKYLRCYRCLLETKELGCLLGSDICLAPHGSSCMTLFIKNNSGSDIMVSDCRPKEQMSDCSYTRTSPVLGFWIFSRCCFRNFCNNPQNRALYISMSFAFGQLNLNEQEPPYLPQLNKYLRCYRCLLETKELGCLLGSDICLAPHGSSCMTLFIKNNSGSDIMVSDCRPKEQMSDCSYTRTSPVLGFWIFSRCCFRNFCNNPQNRALYIS

Solvent-accessible surface area (backbone atoms only — not comparable to full-atom values): 13006 Å² total; per-residue (Å²): 135,82,78,74,75,71,77,75,70,75,67,76,66,71,69,80,78,55,74,73,58,75,60,37,42,39,20,39,23,21,66,34,25,34,87,88,74,37,68,76,35,64,74,50,73,38,77,34,54,75,76,27,34,22,32,40,37,39,39,26,40,87,84,64,35,52,42,33,33,32,31,66,34,5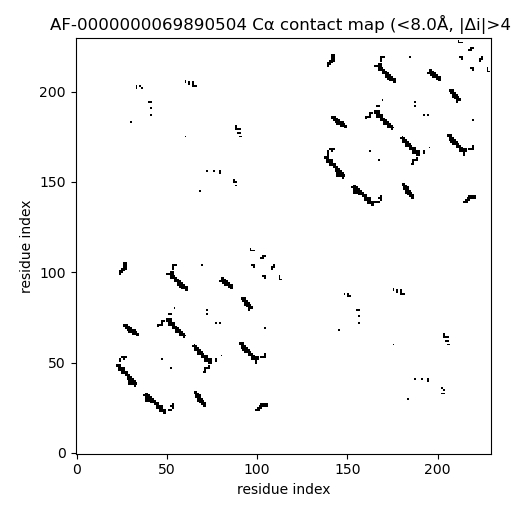3,57,93,49,52,73,55,36,66,36,69,35,77,31,94,42,72,67,35,41,34,36,30,39,54,43,77,51,70,41,39,58,24,84,92,42,26,75,76,65,73,112,137,84,80,76,76,71,78,77,72,77,67,77,68,72,70,81,77,57,75,73,57,76,61,40,42,40,19,38,25,21,66,34,24,35,86,89,75,38,68,77,36,63,74,51,73,38,77,34,54,74,78,28,34,22,32,39,37,39,40,26,40,86,85,64,37,54,41,33,32,33,32,66,34,53,58,93,48,53,73,55,38,67,36,68,36,77,29,95,41,74,65,33,42,32,37,31,41,54,43,78,52,70,41,40,59,25,82,90,42,28,76,78,65,73,113

Secondary structure (DSSP, 8-state):
------------------GGGGGEEEEEEEEEEETTTEEEE--EEEEEETT-EEEEEEEE-TTS-EEEEEEEE-GGGGGGGG-EEE-SSTT-EEEEEEE-STTTTSTTTTHHHH-/------------------GGGGGEEEEEEEEEEETTTEEEE--EEEEEETT-EEEEEEEE-TTS-EEEEEEEE-GGGGGGGG-EEE-SSTT-EEEEEEE-STTTTSTTTTHHHH-

InterPro domains:
  IPR016054 Ly-6 antigen/uPA receptor-like [PF00021] (24-107)
  IPR026110 Lymphocyte antigen 6 complex locus protein G5c [PTHR14909] (1-114)